Protein AF-A0A934DE15-F1 (afdb_monomer)

Structure (mmCIF, N/CA/C/O backbone):
data_AF-A0A934DE15-F1
#
_entry.id   AF-A0A934DE15-F1
#
loop_
_atom_site.group_PDB
_atom_site.id
_atom_site.type_symbol
_atom_site.label_atom_id
_atom_site.label_alt_id
_atom_site.label_comp_id
_atom_site.label_asym_id
_atom_site.label_entity_id
_atom_site.label_seq_id
_atom_site.pdbx_PDB_ins_code
_atom_site.Cartn_x
_atom_site.Cartn_y
_atom_site.Cartn_z
_atom_site.occupancy
_atom_site.B_iso_or_equiv
_atom_site.auth_seq_id
_atom_site.auth_comp_id
_atom_site.auth_asym_id
_atom_site.auth_atom_id
_atom_site.pdbx_PDB_model_num
ATOM 1 N N . MET A 1 1 ? 12.217 12.722 -1.511 1.00 67.19 1 MET A N 1
ATOM 2 C CA . MET A 1 1 ? 12.319 11.699 -2.568 1.00 67.19 1 MET A CA 1
ATOM 3 C C . MET A 1 1 ? 11.428 10.532 -2.197 1.00 67.19 1 MET A C 1
ATOM 5 O O . MET A 1 1 ? 11.331 10.240 -1.012 1.00 67.19 1 MET A O 1
ATOM 9 N N . ALA A 1 2 ? 10.764 9.913 -3.167 1.00 81.56 2 ALA A N 1
ATOM 10 C CA . ALA A 1 2 ? 9.887 8.769 -2.935 1.00 81.56 2 ALA A CA 1
ATOM 11 C C . ALA A 1 2 ? 10.057 7.745 -4.059 1.00 81.56 2 ALA A C 1
ATOM 13 O O . ALA A 1 2 ? 10.155 8.144 -5.217 1.00 81.56 2 ALA A O 1
ATOM 14 N N . PHE A 1 3 ? 10.040 6.457 -3.730 1.00 89.62 3 PHE A N 1
ATOM 15 C CA . PHE A 1 3 ? 9.897 5.393 -4.717 1.00 89.62 3 PHE A CA 1
ATOM 16 C C . PHE A 1 3 ? 8.469 5.427 -5.280 1.00 89.62 3 PHE A C 1
ATOM 18 O O . PHE A 1 3 ? 7.516 5.392 -4.502 1.00 89.62 3 PHE A O 1
ATOM 25 N N . ARG A 1 4 ? 8.298 5.476 -6.607 1.00 93.12 4 ARG A N 1
ATOM 26 C CA . ARG A 1 4 ? 6.970 5.479 -7.250 1.00 93.12 4 ARG A CA 1
ATOM 27 C C . ARG A 1 4 ? 6.813 4.312 -8.232 1.00 93.12 4 ARG A C 1
ATOM 29 O O . ARG A 1 4 ? 6.928 4.513 -9.440 1.00 93.12 4 ARG A O 1
ATOM 36 N N . PRO A 1 5 ? 6.574 3.086 -7.732 1.00 94.81 5 PRO A N 1
ATOM 37 C CA . PRO A 1 5 ? 6.600 1.870 -8.540 1.00 94.81 5 PRO A CA 1
ATOM 38 C C . PRO A 1 5 ? 5.241 1.500 -9.160 1.00 94.81 5 PRO A C 1
ATOM 40 O O . PRO A 1 5 ? 5.080 0.365 -9.589 1.00 94.81 5 PRO A O 1
ATOM 43 N N . ALA A 1 6 ? 4.256 2.408 -9.208 1.00 94.69 6 ALA A N 1
ATOM 44 C CA . ALA A 1 6 ? 2.928 2.097 -9.754 1.00 94.69 6 ALA A CA 1
ATOM 45 C C . ALA A 1 6 ? 2.968 1.522 -11.192 1.00 94.69 6 ALA A C 1
ATOM 47 O O . ALA A 1 6 ? 2.297 0.519 -11.424 1.00 94.69 6 ALA A O 1
ATOM 48 N N . PRO A 1 7 ? 3.798 2.032 -12.133 1.00 94.38 7 PRO A N 1
ATOM 49 C CA . PRO A 1 7 ? 3.932 1.411 -13.455 1.00 94.38 7 PRO A CA 1
ATOM 50 C C . PRO A 1 7 ? 4.443 -0.033 -13.405 1.00 94.38 7 PRO A C 1
ATOM 52 O O . PRO A 1 7 ? 4.073 -0.836 -14.257 1.00 94.38 7 PRO A O 1
ATOM 55 N N . ASN A 1 8 ? 5.265 -0.365 -12.405 1.00 96.31 8 ASN A N 1
ATOM 56 C CA . ASN A 1 8 ? 5.827 -1.696 -12.215 1.00 96.31 8 ASN A CA 1
ATOM 57 C C . ASN A 1 8 ? 4.891 -2.649 -11.472 1.00 96.31 8 ASN A C 1
ATOM 59 O O . ASN A 1 8 ? 5.187 -3.835 -11.455 1.00 96.31 8 ASN A O 1
ATOM 63 N N . LEU A 1 9 ? 3.827 -2.182 -10.812 1.00 97.81 9 LEU A N 1
ATOM 64 C CA . LEU A 1 9 ? 2.909 -3.062 -10.083 1.00 97.81 9 LEU A CA 1
ATOM 65 C C . LEU A 1 9 ? 2.416 -4.169 -11.017 1.00 97.81 9 LEU A C 1
ATOM 67 O O . LEU A 1 9 ? 1.976 -3.857 -12.111 1.00 97.81 9 LEU A O 1
ATOM 71 N N . ILE A 1 10 ? 2.486 -5.428 -10.595 1.00 98.44 10 ILE A N 1
ATOM 72 C CA . ILE A 1 10 ? 1.775 -6.540 -11.240 1.00 98.44 10 ILE A CA 1
ATOM 73 C C . ILE A 1 10 ? 0.488 -6.778 -10.457 1.00 98.44 10 ILE A C 1
ATOM 75 O O . ILE A 1 10 ? -0.608 -6.598 -10.977 1.00 98.44 10 ILE A O 1
ATOM 79 N N . GLU A 1 11 ? 0.650 -7.126 -9.184 1.00 98.69 11 GLU A N 1
ATOM 80 C CA . GLU A 1 11 ? -0.417 -7.495 -8.262 1.00 98.69 11 GLU A CA 1
ATOM 81 C C . GLU A 1 11 ? 0.083 -7.302 -6.829 1.00 98.69 11 GLU A C 1
ATOM 83 O O . GLU A 1 11 ? 1.289 -7.341 -6.563 1.00 98.69 11 GLU A O 1
ATOM 88 N N . GLY A 1 12 ? -0.828 -7.092 -5.891 1.00 98.62 12 GLY A N 1
ATOM 89 C CA . GLY A 1 12 ? -0.502 -7.081 -4.481 1.00 98.62 12 GLY A CA 1
ATOM 90 C C . GLY A 1 12 ? -1.726 -7.147 -3.590 1.00 98.62 12 GLY A C 1
ATOM 91 O O . GLY A 1 12 ? -2.800 -6.652 -3.923 1.00 98.62 12 GLY A O 1
ATOM 92 N N . VAL A 1 13 ? -1.538 -7.728 -2.412 1.00 98.75 13 VAL A N 1
ATOM 93 C CA . VAL A 1 13 ? -2.561 -7.839 -1.375 1.00 98.75 13 VAL A CA 1
ATOM 94 C C . VAL A 1 13 ? -2.014 -7.232 -0.096 1.00 98.75 13 VAL A C 1
ATOM 96 O O . VAL A 1 13 ? -0.955 -7.640 0.382 1.00 98.75 13 VAL A O 1
ATOM 99 N N . LEU A 1 14 ? -2.744 -6.272 0.466 1.00 98.75 14 LEU A N 1
ATOM 100 C CA . LEU A 1 14 ? -2.443 -5.615 1.732 1.00 98.75 14 LEU A CA 1
ATOM 101 C C . LEU A 1 14 ? -3.588 -5.865 2.714 1.00 98.75 14 LEU A C 1
ATOM 103 O O . LEU A 1 14 ? -4.739 -5.566 2.429 1.00 98.75 14 LEU A O 1
ATOM 107 N N . ASP A 1 15 ? -3.270 -6.383 3.888 1.00 98.56 15 ASP A N 1
ATOM 108 C CA . ASP A 1 15 ? -4.215 -6.786 4.923 1.00 98.56 15 ASP A CA 1
ATOM 109 C C . ASP A 1 15 ? -4.052 -5.898 6.162 1.00 98.56 15 ASP A C 1
ATOM 111 O O . ASP A 1 15 ? -2.967 -5.847 6.750 1.00 98.56 15 ASP A O 1
ATOM 115 N N . ASN A 1 16 ? -5.133 -5.214 6.551 1.00 97.88 16 ASN A N 1
ATOM 116 C CA . ASN A 1 16 ? -5.248 -4.435 7.785 1.00 97.88 16 ASN A CA 1
ATOM 117 C C . ASN A 1 16 ? -6.326 -4.993 8.735 1.00 97.88 16 ASN A C 1
ATOM 119 O O . ASN A 1 16 ? -6.874 -4.260 9.553 1.00 97.88 16 ASN A O 1
ATOM 123 N N . SER A 1 17 ? -6.650 -6.284 8.646 1.00 96.62 17 SER A N 1
ATOM 124 C CA . SER A 1 17 ? -7.596 -6.965 9.546 1.00 96.62 17 SER A CA 1
ATOM 125 C C . SER A 1 17 ? -7.135 -6.986 11.006 1.00 96.62 17 SER A C 1
ATOM 127 O O . SER A 1 17 ? -7.957 -7.091 11.917 1.00 96.62 17 SER A O 1
ATOM 129 N N . VAL A 1 18 ? -5.827 -6.847 11.246 1.00 96.81 18 VAL A N 1
ATOM 130 C CA . VAL A 1 18 ? -5.242 -6.675 12.578 1.00 96.81 18 VAL A CA 1
ATOM 131 C C . VAL A 1 18 ? -5.001 -5.183 12.831 1.00 96.81 18 VAL A C 1
ATOM 133 O O . VAL A 1 18 ? -4.128 -4.602 12.182 1.00 96.81 18 VAL A O 1
ATOM 136 N N . PRO A 1 19 ? -5.707 -4.552 13.790 1.00 96.75 19 PRO A N 1
ATOM 137 C CA . PRO A 1 19 ? -5.519 -3.135 14.084 1.00 96.75 19 PRO A CA 1
ATOM 138 C C . PRO A 1 19 ? -4.075 -2.784 14.454 1.00 96.75 19 PRO A C 1
ATOM 140 O O . PRO A 1 19 ? -3.404 -3.508 15.192 1.00 96.75 19 PRO A O 1
ATOM 143 N N . GLY A 1 20 ? -3.615 -1.639 13.960 1.00 97.31 20 GLY A N 1
ATOM 144 C CA . GLY A 1 20 ? -2.259 -1.128 14.117 1.00 97.31 20 GLY A CA 1
ATOM 145 C C . GLY A 1 20 ? -1.221 -1.802 13.225 1.00 97.31 20 GLY A C 1
ATOM 146 O O . GLY A 1 20 ? -0.034 -1.519 13.384 1.00 97.31 20 GLY A O 1
ATOM 147 N N . ARG A 1 21 ? -1.625 -2.689 12.309 1.00 98.19 21 ARG A N 1
ATOM 148 C CA . ARG A 1 21 ? -0.696 -3.407 11.439 1.00 98.19 21 ARG A CA 1
ATOM 149 C C . ARG A 1 21 ? -1.236 -3.558 10.026 1.00 98.19 21 ARG A C 1
ATOM 151 O O . ARG A 1 21 ? -2.365 -3.993 9.820 1.00 98.19 21 ARG A O 1
ATOM 158 N N . VAL A 1 22 ? -0.362 -3.322 9.054 1.00 98.69 22 VAL A N 1
ATOM 159 C CA . VAL A 1 22 ? -0.579 -3.712 7.660 1.00 98.69 22 VAL A CA 1
ATOM 160 C C . VAL A 1 22 ? 0.452 -4.761 7.279 1.00 98.69 22 VAL A C 1
ATOM 162 O O . VAL A 1 22 ? 1.658 -4.549 7.421 1.00 98.69 22 VAL A O 1
ATOM 165 N N . SER A 1 23 ? -0.002 -5.901 6.775 1.00 98.69 23 SER A N 1
ATOM 166 C CA . SER A 1 23 ? 0.880 -6.939 6.238 1.00 98.69 23 SER A CA 1
ATOM 167 C C . SER A 1 23 ? 0.420 -7.396 4.870 1.00 98.69 23 SER A C 1
ATOM 169 O O . SER A 1 23 ? -0.748 -7.258 4.542 1.00 98.69 23 SER A O 1
ATOM 171 N N . GLY A 1 24 ? 1.322 -7.926 4.056 1.00 98.50 24 GLY A N 1
ATOM 172 C CA . GLY A 1 24 ? 0.940 -8.315 2.709 1.00 98.50 24 GLY A CA 1
ATOM 173 C C . GLY A 1 24 ? 2.120 -8.557 1.799 1.00 98.50 24 GLY A C 1
ATOM 174 O O . GLY A 1 24 ? 3.258 -8.694 2.256 1.00 98.50 24 GLY A O 1
ATOM 175 N N . TRP A 1 25 ? 1.847 -8.584 0.506 1.00 98.81 25 TRP A N 1
ATOM 176 C CA . TRP A 1 25 ? 2.863 -8.714 -0.522 1.00 98.81 25 TRP A CA 1
ATOM 177 C C . TRP A 1 25 ? 2.479 -7.926 -1.769 1.00 98.81 25 TRP A C 1
ATOM 179 O O . TRP A 1 25 ? 1.305 -7.645 -1.998 1.00 98.81 25 TRP A O 1
ATOM 189 N N . ILE A 1 26 ? 3.485 -7.547 -2.549 1.00 98.75 26 ILE A N 1
ATOM 190 C CA . ILE A 1 26 ? 3.335 -6.894 -3.847 1.00 98.75 26 ILE A CA 1
ATOM 191 C C . ILE A 1 26 ? 4.405 -7.454 -4.780 1.00 98.75 26 ILE A C 1
ATOM 193 O O . ILE A 1 26 ? 5.584 -7.494 -4.413 1.00 98.75 26 ILE A O 1
ATOM 197 N N . ASP A 1 27 ? 4.004 -7.846 -5.981 1.00 98.62 27 ASP A N 1
ATOM 198 C CA . ASP A 1 27 ? 4.901 -8.207 -7.068 1.00 98.62 27 ASP A CA 1
ATOM 199 C C . ASP A 1 27 ? 5.088 -7.033 -8.026 1.00 98.62 27 ASP A C 1
ATOM 201 O O . ASP A 1 27 ? 4.129 -6.403 -8.474 1.00 98.62 27 ASP A O 1
ATOM 205 N N . PHE A 1 28 ? 6.349 -6.754 -8.357 1.00 97.62 28 PHE A N 1
ATOM 206 C CA . PHE A 1 28 ? 6.712 -5.723 -9.323 1.00 97.62 28 PHE A CA 1
ATOM 207 C C . PHE A 1 28 ? 7.381 -6.321 -10.558 1.00 97.62 28 PHE A C 1
ATOM 209 O O . PHE A 1 28 ? 8.309 -7.125 -10.461 1.00 97.62 28 PHE A O 1
ATOM 216 N N . TYR A 1 29 ? 6.947 -5.883 -11.728 1.00 96.44 29 TYR A N 1
ATOM 217 C CA . TYR A 1 29 ? 7.521 -6.214 -13.016 1.00 96.44 29 TYR A CA 1
ATOM 218 C C . TYR A 1 29 ? 8.937 -5.662 -13.165 1.00 96.44 29 TYR A C 1
ATOM 220 O O . TYR A 1 29 ? 9.246 -4.550 -12.721 1.00 96.44 29 TYR A O 1
ATOM 228 N N . ARG A 1 30 ? 9.777 -6.464 -13.823 1.00 94.50 30 ARG A N 1
ATOM 229 C CA . ARG A 1 30 ? 11.148 -6.143 -14.212 1.00 94.50 30 ARG A CA 1
ATOM 230 C C . ARG A 1 30 ? 11.396 -6.679 -15.610 1.00 94.50 30 ARG A C 1
ATOM 232 O O . ARG A 1 30 ? 11.148 -7.857 -15.868 1.00 94.50 30 ARG A O 1
ATOM 239 N N . GLU A 1 31 ? 11.898 -5.840 -16.503 1.00 91.44 31 GLU A N 1
ATOM 240 C CA . GLU A 1 31 ? 12.131 -6.270 -17.877 1.00 91.44 31 GLU A CA 1
ATOM 241 C C . GLU A 1 31 ? 13.247 -7.328 -17.933 1.00 91.44 31 GLU A C 1
ATOM 243 O O . GLU A 1 31 ? 14.333 -7.157 -17.374 1.00 91.44 31 GLU A O 1
ATOM 248 N N . GLY A 1 32 ? 12.966 -8.461 -18.587 1.00 93.06 32 GLY A N 1
ATOM 249 C CA . GLY A 1 32 ? 13.933 -9.548 -18.775 1.00 93.06 32 GLY A CA 1
ATOM 250 C C . GLY A 1 32 ? 14.380 -10.266 -17.492 1.00 93.06 32 GLY A C 1
ATOM 251 O O . GLY A 1 32 ? 15.391 -10.969 -17.521 1.00 93.06 32 GLY A O 1
ATOM 252 N N . LYS A 1 33 ? 13.669 -10.095 -16.369 1.00 95.06 33 LYS A N 1
ATOM 253 C CA . LYS A 1 33 ? 13.974 -10.720 -15.070 1.00 95.06 33 LYS A CA 1
ATOM 254 C C . LYS A 1 33 ? 12.702 -11.257 -14.416 1.00 95.06 33 LYS A C 1
ATOM 256 O O . LYS A 1 33 ? 11.600 -10.834 -14.748 1.00 95.06 33 LYS A O 1
ATOM 261 N N . ASP A 1 34 ? 12.860 -12.139 -13.431 1.00 96.25 34 ASP A N 1
ATOM 262 C CA . ASP A 1 34 ? 11.737 -12.547 -12.582 1.00 96.25 34 ASP A CA 1
ATOM 263 C C . ASP A 1 34 ? 11.120 -11.331 -11.872 1.00 96.25 34 ASP A C 1
ATOM 265 O O . ASP A 1 34 ? 11.853 -10.392 -11.535 1.00 96.25 34 ASP A O 1
ATOM 269 N N . PRO A 1 35 ? 9.816 -11.328 -11.560 1.00 97.19 35 PRO A N 1
ATOM 270 C CA . PRO A 1 35 ? 9.210 -10.279 -10.751 1.00 97.19 35 PRO A CA 1
ATOM 271 C C . PRO A 1 35 ? 9.937 -10.041 -9.422 1.00 97.19 35 PRO A C 1
ATOM 273 O O . PRO A 1 35 ? 10.543 -10.935 -8.822 1.00 97.19 35 PRO A O 1
ATOM 276 N N . ARG A 1 36 ? 9.904 -8.799 -8.944 1.00 97.31 36 ARG A N 1
ATOM 277 C CA . ARG A 1 36 ? 10.395 -8.431 -7.620 1.00 97.31 36 ARG A CA 1
ATOM 278 C C . ARG A 1 36 ? 9.269 -8.600 -6.606 1.00 97.31 36 ARG A C 1
ATOM 280 O O . ARG A 1 36 ? 8.495 -7.675 -6.385 1.00 97.31 36 ARG A O 1
ATOM 287 N N . HIS A 1 37 ? 9.259 -9.756 -5.952 1.00 98.44 37 HIS A N 1
ATOM 288 C CA . HIS A 1 37 ? 8.356 -10.031 -4.841 1.00 98.44 37 HIS A CA 1
ATOM 289 C C . HIS A 1 37 ? 8.774 -9.277 -3.579 1.00 98.44 37 HIS A C 1
ATOM 291 O O . HIS A 1 37 ? 9.889 -9.453 -3.068 1.00 98.44 37 HIS A O 1
ATOM 297 N N . CYS A 1 38 ? 7.882 -8.430 -3.077 1.00 98.31 38 CYS A N 1
ATOM 298 C CA . CYS A 1 38 ? 8.076 -7.643 -1.870 1.00 98.31 38 CYS A CA 1
ATOM 299 C C . CYS A 1 38 ? 7.055 -8.048 -0.814 1.00 98.31 38 CYS A C 1
ATOM 301 O O . CYS A 1 38 ? 5.861 -7.938 -1.043 1.00 98.31 38 CYS A O 1
ATOM 303 N N . VAL A 1 39 ? 7.520 -8.441 0.369 1.00 98.69 39 VAL A N 1
ATOM 304 C CA . VAL A 1 39 ? 6.666 -8.723 1.531 1.00 98.69 39 VAL A CA 1
ATOM 305 C C . VAL A 1 39 ? 6.657 -7.508 2.449 1.00 98.69 39 VAL A C 1
ATOM 307 O O . VAL A 1 39 ? 7.720 -6.988 2.800 1.00 98.69 39 VAL A O 1
ATOM 310 N N . LEU A 1 40 ? 5.467 -7.077 2.860 1.00 98.69 40 LEU A N 1
ATOM 311 C CA . LEU A 1 40 ? 5.237 -5.906 3.694 1.00 98.69 40 LEU A CA 1
ATOM 312 C C . LEU A 1 40 ? 4.853 -6.318 5.116 1.00 98.69 40 LEU A C 1
ATOM 314 O O . LEU A 1 40 ? 4.046 -7.221 5.337 1.00 98.69 40 LEU A O 1
ATOM 318 N N . ASN A 1 41 ? 5.442 -5.629 6.089 1.00 98.50 41 ASN A N 1
ATOM 319 C CA . ASN A 1 41 ? 5.079 -5.699 7.495 1.00 98.50 41 ASN A CA 1
ATOM 320 C C . ASN A 1 41 ? 5.255 -4.313 8.120 1.00 98.50 41 ASN A C 1
ATOM 322 O O . ASN A 1 41 ? 6.368 -3.927 8.489 1.00 98.50 41 ASN A O 1
ATOM 326 N N . LEU A 1 42 ? 4.161 -3.567 8.184 1.00 98.44 42 LEU A N 1
ATOM 327 C CA . LEU A 1 42 ? 4.129 -2.149 8.504 1.00 98.44 42 LEU A CA 1
ATOM 328 C C . LEU A 1 42 ? 3.335 -1.897 9.788 1.00 98.44 42 LEU A C 1
ATOM 330 O O . LEU A 1 42 ? 2.314 -2.535 10.039 1.00 98.44 42 LEU A O 1
ATOM 334 N N . ASP A 1 43 ? 3.819 -0.943 10.571 1.00 98.31 43 ASP A N 1
ATOM 335 C CA . ASP A 1 43 ? 3.160 -0.367 11.744 1.00 98.31 43 ASP A CA 1
ATOM 336 C C . ASP A 1 43 ? 2.178 0.725 11.294 1.00 98.31 43 ASP A C 1
ATOM 338 O O . ASP A 1 43 ? 2.561 1.617 10.536 1.00 98.31 43 ASP A O 1
ATOM 342 N N . GLY A 1 44 ? 0.917 0.633 11.712 1.00 97.62 44 GLY A N 1
ATOM 343 C CA . GLY A 1 44 ? -0.148 1.567 11.340 1.00 97.62 44 GLY A CA 1
ATOM 344 C C . GLY A 1 44 ? -1.363 0.917 10.680 1.00 97.62 44 GLY A C 1
ATOM 345 O O . GLY A 1 44 ? -1.391 -0.283 10.420 1.00 97.62 44 GLY A O 1
ATOM 346 N N . ASP A 1 45 ? -2.376 1.739 10.426 1.00 98.19 45 ASP A N 1
ATOM 347 C CA . ASP A 1 45 ? -3.666 1.341 9.863 1.00 98.19 45 ASP A CA 1
ATOM 348 C C . ASP A 1 45 ? -3.935 1.983 8.500 1.00 98.19 45 ASP A C 1
ATOM 350 O O . ASP A 1 45 ? -3.493 3.105 8.219 1.00 98.19 45 ASP A O 1
ATOM 354 N N . PHE A 1 46 ? -4.775 1.325 7.696 1.00 97.56 46 PHE A N 1
ATOM 355 C CA . PHE A 1 46 ? -5.438 1.993 6.581 1.00 97.56 46 PHE A CA 1
ATOM 356 C C . PHE A 1 46 ? -6.309 3.154 7.076 1.00 97.56 46 PHE A C 1
ATOM 358 O O . PHE A 1 46 ? -6.580 3.324 8.270 1.00 97.56 46 PHE A O 1
ATOM 365 N N . HIS A 1 47 ? -6.747 3.983 6.139 1.00 95.81 47 HIS A N 1
ATOM 366 C CA . HIS A 1 47 ? -7.720 5.023 6.411 1.00 95.81 47 HIS A CA 1
ATOM 367 C C . HIS A 1 47 ? -9.128 4.429 6.610 1.00 95.81 47 HIS A C 1
ATOM 369 O O . HIS A 1 47 ? -9.431 3.328 6.148 1.00 95.81 47 HIS A O 1
ATOM 375 N N . ASP A 1 48 ? -9.991 5.160 7.319 1.00 95.12 48 ASP A N 1
ATOM 376 C CA . ASP A 1 48 ? -11.299 4.699 7.812 1.00 95.12 48 ASP A CA 1
ATOM 377 C C . ASP A 1 48 ? -12.233 4.130 6.730 1.00 95.12 48 ASP A C 1
ATOM 379 O O . ASP A 1 48 ? -13.096 3.315 7.031 1.00 95.12 48 ASP A O 1
ATOM 383 N N . ASP A 1 49 ? -12.066 4.515 5.464 1.00 95.19 49 ASP A N 1
ATOM 384 C CA . ASP A 1 49 ? -12.880 4.009 4.359 1.00 95.19 49 ASP A CA 1
ATOM 385 C C . ASP A 1 49 ? -12.652 2.522 4.055 1.00 95.19 49 ASP A C 1
ATOM 387 O O . ASP A 1 49 ? -13.545 1.872 3.510 1.00 95.19 49 ASP A O 1
ATOM 391 N N . ILE A 1 50 ? -11.487 1.981 4.422 1.00 96.50 50 ILE A N 1
ATOM 392 C CA . ILE A 1 50 ? -11.116 0.578 4.185 1.00 96.50 50 ILE A CA 1
ATOM 393 C C . ILE A 1 50 ? -10.425 -0.084 5.390 1.00 96.50 50 ILE A C 1
ATOM 395 O O . ILE A 1 50 ? -9.920 -1.200 5.280 1.00 96.50 50 ILE A O 1
ATOM 399 N N . ARG A 1 51 ? -10.384 0.585 6.545 1.00 96.69 51 ARG A N 1
ATOM 400 C CA . ARG A 1 51 ? -9.733 0.093 7.766 1.00 96.69 51 ARG A CA 1
ATOM 401 C C . ARG A 1 51 ? -10.326 -1.234 8.236 1.00 96.69 51 ARG A C 1
ATOM 403 O O . ARG A 1 51 ? -11.537 -1.433 8.192 1.00 96.69 51 ARG A O 1
ATOM 410 N N . GLY A 1 52 ? -9.467 -2.138 8.709 1.00 96.81 52 GLY A N 1
ATOM 411 C CA . GLY A 1 52 ? -9.893 -3.473 9.143 1.00 96.81 52 GLY A CA 1
ATOM 412 C C . GLY A 1 52 ? -10.113 -4.463 7.995 1.00 96.81 52 GLY A C 1
ATOM 413 O O . GLY A 1 52 ? -10.535 -5.590 8.245 1.00 96.81 52 GLY A O 1
ATOM 414 N N . ARG A 1 53 ? -9.868 -4.057 6.743 1.00 97.56 53 ARG A N 1
ATOM 415 C CA . ARG A 1 53 ? -10.153 -4.858 5.545 1.00 97.56 53 ARG A CA 1
ATOM 416 C C . ARG A 1 53 ? -8.875 -5.204 4.788 1.00 97.56 53 ARG A C 1
ATOM 418 O O . ARG A 1 53 ? -7.769 -4.832 5.184 1.00 97.56 53 ARG A O 1
ATOM 425 N N . ILE A 1 54 ? -9.048 -5.938 3.695 1.00 98.44 54 ILE A N 1
ATOM 426 C CA . ILE A 1 54 ? -7.973 -6.337 2.793 1.00 98.44 54 ILE A CA 1
ATOM 427 C C . ILE A 1 54 ? -8.123 -5.540 1.499 1.00 98.44 54 ILE A C 1
ATOM 429 O O . ILE A 1 54 ? -9.207 -5.482 0.927 1.00 98.44 54 ILE A O 1
ATOM 433 N N . LEU A 1 55 ? -7.042 -4.926 1.041 1.00 98.56 55 LEU A N 1
ATOM 434 C CA . LEU A 1 55 ? -6.950 -4.224 -0.230 1.00 98.56 55 LEU A CA 1
ATOM 435 C C . LEU A 1 55 ? -6.193 -5.108 -1.225 1.00 98.56 55 LEU A C 1
ATOM 437 O O . LEU A 1 55 ? -5.036 -5.454 -0.989 1.00 98.56 55 LEU A O 1
ATOM 441 N N . HIS A 1 56 ? -6.839 -5.444 -2.334 1.00 98.75 56 HIS A N 1
ATOM 442 C CA . HIS A 1 56 ? -6.213 -6.085 -3.483 1.00 98.75 56 HIS A CA 1
ATOM 443 C C . HIS A 1 56 ? -6.003 -5.035 -4.582 1.00 98.75 56 HIS A C 1
ATOM 445 O O . HIS A 1 56 ? -6.888 -4.222 -4.848 1.00 98.75 56 HIS A O 1
ATOM 451 N N . ILE A 1 57 ? -4.810 -5.006 -5.169 1.00 98.69 57 ILE A N 1
ATOM 452 C CA . ILE A 1 57 ? -4.395 -4.063 -6.214 1.00 98.69 57 ILE A CA 1
ATOM 453 C C . ILE A 1 57 ? -3.702 -4.815 -7.342 1.00 98.69 57 ILE A C 1
ATOM 455 O O . ILE A 1 57 ? -2.989 -5.783 -7.093 1.00 98.69 57 ILE A O 1
ATOM 459 N N . TRP A 1 58 ? -3.850 -4.340 -8.572 1.00 98.62 58 TRP A N 1
ATOM 460 C CA . TRP A 1 58 ? -3.157 -4.897 -9.733 1.00 98.62 58 TRP A CA 1
ATOM 461 C C . TRP A 1 58 ? -2.892 -3.823 -10.783 1.00 98.62 58 TRP A C 1
ATOM 463 O O . TRP A 1 58 ? -3.353 -2.694 -10.666 1.00 98.62 58 TRP A O 1
ATOM 473 N N . ASN A 1 59 ? -2.134 -4.163 -11.819 1.00 97.50 59 ASN A N 1
ATOM 474 C CA . ASN A 1 59 ? -2.026 -3.349 -13.024 1.00 97.50 59 ASN A CA 1
ATOM 475 C C . ASN A 1 59 ? -2.274 -4.241 -14.240 1.00 97.50 59 ASN A C 1
ATOM 477 O O . ASN A 1 59 ? -1.649 -5.285 -14.396 1.00 97.50 59 ASN A O 1
ATOM 481 N N . GLU A 1 60 ? -3.166 -3.815 -15.126 1.00 95.81 60 GLU A N 1
ATOM 482 C CA . GLU A 1 60 ? -3.475 -4.533 -16.370 1.00 95.81 60 GLU A CA 1
ATOM 483 C C . GLU A 1 60 ? -2.298 -4.511 -17.359 1.00 95.81 60 GLU A C 1
ATOM 485 O O . GLU A 1 60 ? -2.148 -5.412 -18.189 1.00 95.81 60 GLU A O 1
ATOM 490 N N . HIS A 1 61 ? -1.450 -3.482 -17.271 1.00 95.75 61 HIS A N 1
ATOM 491 C CA . HIS A 1 61 ? -0.333 -3.236 -18.179 1.00 95.75 61 HIS A CA 1
ATOM 492 C C . HIS A 1 61 ? 0.939 -2.865 -17.396 1.00 95.75 61 HIS A C 1
ATOM 494 O O . HIS A 1 61 ? 1.393 -1.715 -17.452 1.00 95.75 61 HIS A O 1
ATOM 500 N N . PRO A 1 62 ? 1.523 -3.816 -16.642 1.00 95.50 62 PRO A N 1
ATOM 501 C CA . PRO A 1 62 ? 2.776 -3.589 -15.936 1.00 95.50 62 PRO A CA 1
ATOM 502 C C . PRO A 1 62 ? 3.914 -3.274 -16.914 1.00 95.50 62 PRO A C 1
ATOM 504 O O . PRO A 1 62 ? 4.007 -3.849 -17.998 1.00 95.50 62 PRO A O 1
ATOM 507 N N . SER A 1 63 ? 4.809 -2.375 -16.516 1.00 92.56 63 SER A N 1
ATOM 508 C CA . SER A 1 63 ? 5.967 -1.956 -17.309 1.00 92.56 63 SER A CA 1
ATOM 509 C C . SER A 1 63 ? 7.148 -1.590 -16.416 1.00 92.56 63 SER A C 1
ATOM 511 O O . SER A 1 63 ? 6.971 -1.240 -15.250 1.00 92.56 63 SER A O 1
ATOM 513 N N . ASP A 1 64 ? 8.366 -1.628 -16.959 1.00 89.06 64 ASP A N 1
ATOM 514 C CA . ASP A 1 64 ? 9.574 -1.239 -16.220 1.00 89.06 64 ASP A CA 1
ATOM 515 C C . ASP A 1 64 ? 9.847 0.276 -16.295 1.00 89.06 64 ASP A C 1
ATOM 517 O O . ASP A 1 64 ? 10.950 0.727 -16.593 1.00 89.06 64 ASP A O 1
ATOM 521 N N . ALA A 1 65 ? 8.793 1.074 -16.090 1.00 83.38 65 ALA A N 1
ATOM 522 C CA . ALA A 1 65 ? 8.788 2.530 -16.268 1.00 83.38 65 ALA A CA 1
ATOM 523 C C . ALA A 1 65 ? 8.676 3.310 -14.944 1.00 83.38 65 ALA A C 1
ATOM 525 O O . ALA A 1 65 ? 8.231 4.460 -14.926 1.00 83.38 65 ALA A O 1
ATOM 526 N N . GLY A 1 66 ? 9.043 2.687 -13.822 1.00 76.44 66 GLY A N 1
ATOM 527 C CA . GLY A 1 66 ? 9.066 3.334 -12.512 1.00 76.44 66 GLY A CA 1
ATOM 528 C C . GLY A 1 66 ? 9.980 4.561 -12.469 1.00 76.44 66 GLY A C 1
ATOM 529 O O . GLY A 1 66 ? 10.918 4.700 -13.256 1.00 76.44 66 GLY A O 1
ATOM 530 N N . VAL A 1 67 ? 9.702 5.465 -11.527 1.00 73.88 67 VAL A N 1
ATOM 531 C CA . VAL A 1 67 ? 10.472 6.706 -11.349 1.00 73.88 67 VAL A CA 1
ATOM 532 C C . VAL A 1 67 ? 11.030 6.828 -9.935 1.00 73.88 67 VAL A C 1
ATOM 534 O O . VAL A 1 67 ? 10.326 6.568 -8.951 1.00 73.88 67 VAL A O 1
ATOM 537 N N . ASP A 1 68 ? 12.274 7.305 -9.832 1.00 67.75 68 ASP A N 1
ATOM 538 C CA . ASP A 1 68 ? 12.803 7.816 -8.566 1.00 67.75 68 ASP A CA 1
ATOM 539 C C . ASP A 1 68 ? 12.300 9.249 -8.327 1.00 67.75 68 ASP A C 1
ATOM 541 O O . ASP A 1 68 ? 12.301 10.114 -9.204 1.00 67.75 68 ASP A O 1
ATOM 545 N N . GLY A 1 69 ? 11.838 9.508 -7.107 1.00 56.78 69 GLY A N 1
ATOM 546 C CA . GLY A 1 69 ? 11.298 10.789 -6.676 1.00 56.78 69 GLY A CA 1
ATOM 547 C C . GLY A 1 69 ? 12.344 11.835 -6.271 1.00 56.78 69 GLY A C 1
ATOM 548 O O . GLY A 1 69 ? 11.942 12.880 -5.755 1.00 56.78 69 GLY A O 1
ATOM 549 N N . SER A 1 70 ? 13.656 11.612 -6.434 1.00 52.19 70 SER A N 1
ATOM 550 C CA . SER A 1 70 ? 14.551 12.738 -6.777 1.00 52.19 70 SER A CA 1
ATOM 551 C C . SER A 1 70 ? 14.506 12.899 -8.268 1.00 52.19 70 SER A C 1
ATOM 553 O O . SER A 1 70 ? 14.536 11.907 -8.941 1.00 52.19 70 SER A O 1
ATOM 555 N N . LEU A 1 71 ? 14.503 14.075 -8.864 1.00 50.03 71 LEU A N 1
ATOM 556 C CA . LEU A 1 71 ? 14.637 14.206 -10.328 1.00 50.03 71 LEU A CA 1
ATOM 557 C C . LEU A 1 71 ? 13.460 13.697 -11.190 1.00 50.03 71 LEU A C 1
ATOM 559 O O . LEU A 1 71 ? 13.366 14.174 -12.317 1.00 50.03 71 LEU A O 1
ATOM 563 N N . GLY A 1 72 ? 12.580 12.801 -10.718 1.00 58.28 72 GLY A N 1
ATOM 564 C CA . GLY A 1 72 ? 11.434 12.300 -11.492 1.00 58.28 72 GLY A CA 1
ATOM 565 C C . GLY A 1 72 ? 11.857 11.632 -12.802 1.00 58.28 72 GLY A C 1
ATOM 566 O O . GLY A 1 72 ? 11.147 11.710 -13.803 1.00 58.28 72 GLY A O 1
ATOM 567 N N . ARG A 1 73 ? 13.061 11.050 -12.819 1.00 61.66 73 ARG A N 1
ATOM 568 C CA . ARG A 1 73 ? 13.608 10.367 -13.988 1.00 61.66 73 ARG A CA 1
ATOM 569 C C . ARG A 1 73 ? 13.106 8.931 -13.993 1.00 61.66 73 ARG A C 1
ATOM 571 O O . ARG A 1 73 ? 13.137 8.264 -12.962 1.00 61.66 73 ARG A O 1
ATOM 578 N N . ILE A 1 74 ? 12.664 8.483 -15.164 1.00 67.88 74 ILE A N 1
ATOM 579 C CA . ILE A 1 74 ? 12.452 7.063 -15.440 1.00 67.88 74 ILE A CA 1
ATOM 580 C C . ILE A 1 74 ? 13.841 6.444 -15.552 1.00 67.88 74 ILE A C 1
ATOM 582 O O . ILE A 1 74 ? 14.637 6.863 -16.395 1.00 67.88 74 ILE A O 1
ATOM 586 N N . GLU A 1 75 ? 14.146 5.497 -14.674 1.00 68.25 75 GLU A N 1
ATOM 587 C CA . GLU A 1 75 ? 15.415 4.778 -14.676 1.00 68.25 75 GLU A CA 1
ATOM 588 C C . GLU A 1 75 ? 15.132 3.288 -14.845 1.00 68.25 75 GLU A C 1
ATOM 590 O O . GLU A 1 75 ? 14.435 2.678 -14.034 1.00 68.25 75 GLU A O 1
ATOM 595 N N . ALA A 1 76 ? 15.664 2.702 -15.918 1.00 69.25 76 ALA A N 1
ATOM 596 C CA . ALA A 1 76 ? 15.563 1.266 -16.140 1.00 69.25 76 ALA A CA 1
ATOM 597 C C . ALA A 1 76 ? 16.218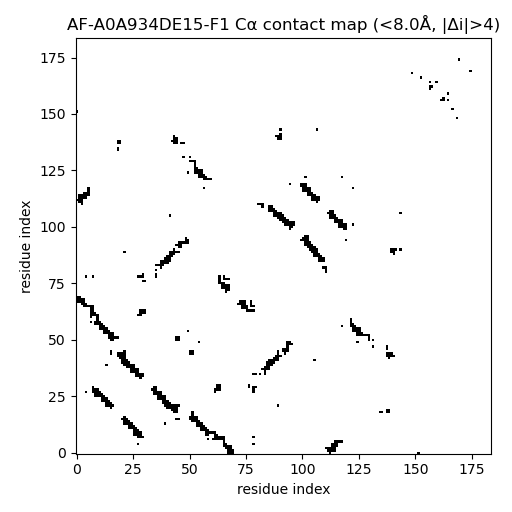 0.511 -14.973 1.00 69.25 76 ALA A C 1
ATOM 599 O O . ALA A 1 76 ? 17.309 0.872 -14.529 1.00 69.25 76 ALA A O 1
ATOM 600 N N . GLY A 1 77 ? 15.563 -0.538 -14.470 1.00 75.50 77 GLY A N 1
ATOM 601 C CA . GLY A 1 77 ? 16.061 -1.294 -13.319 1.00 75.50 77 GLY A CA 1
ATOM 602 C C . GLY A 1 77 ? 15.864 -0.602 -11.965 1.00 75.50 77 GLY A C 1
ATOM 603 O O . GLY A 1 77 ? 16.343 -1.113 -10.956 1.00 75.50 77 GLY A O 1
ATOM 604 N N . PHE A 1 78 ? 15.115 0.503 -11.891 1.00 84.19 78 PHE A N 1
ATOM 605 C CA . PHE A 1 78 ? 14.746 1.177 -10.638 1.00 84.19 78 PHE A CA 1
ATOM 606 C C . PHE A 1 78 ? 14.218 0.207 -9.557 1.00 84.19 78 PHE A C 1
ATOM 608 O O . PHE A 1 78 ? 14.602 0.287 -8.385 1.00 84.19 78 PHE A O 1
ATOM 615 N N . ILE A 1 79 ? 13.393 -0.771 -9.951 1.00 92.50 79 ILE A N 1
ATOM 616 C CA . ILE A 1 79 ? 12.842 -1.793 -9.045 1.00 92.50 79 ILE A CA 1
ATOM 617 C C . ILE A 1 79 ? 13.906 -2.724 -8.459 1.00 92.50 79 ILE A C 1
ATOM 619 O O . ILE A 1 79 ? 13.696 -3.273 -7.374 1.00 92.50 79 ILE A O 1
ATOM 623 N N . ASP A 1 80 ? 15.073 -2.877 -9.085 1.00 90.69 80 ASP A N 1
ATOM 624 C CA . ASP A 1 80 ? 16.146 -3.709 -8.529 1.00 90.69 80 ASP A CA 1
ATOM 625 C C . ASP A 1 80 ? 16.668 -3.166 -7.188 1.00 90.69 80 ASP A C 1
ATOM 627 O O . ASP A 1 80 ? 17.168 -3.930 -6.356 1.00 90.69 80 ASP A O 1
ATOM 631 N N . HIS A 1 81 ? 16.475 -1.869 -6.927 1.00 89.31 81 HIS A N 1
ATOM 632 C CA . HIS A 1 81 ? 16.808 -1.228 -5.656 1.00 89.31 81 HIS A CA 1
ATOM 633 C C . HIS A 1 81 ? 15.707 -1.359 -4.589 1.00 89.31 81 HIS A C 1
ATOM 635 O O . HIS A 1 81 ? 15.958 -1.101 -3.406 1.00 89.31 81 HIS A O 1
ATOM 641 N N . MET A 1 82 ? 14.498 -1.799 -4.953 1.00 92.69 82 MET A N 1
ATOM 642 C CA . MET A 1 82 ? 13.410 -2.036 -4.000 1.00 92.69 82 MET A CA 1
ATOM 643 C C . MET A 1 82 ? 13.775 -3.199 -3.080 1.00 92.69 82 MET A C 1
ATOM 645 O O . MET A 1 82 ? 14.085 -4.290 -3.552 1.00 92.69 82 MET A O 1
ATOM 649 N N . ASN A 1 83 ? 13.734 -3.028 -1.760 1.00 95.19 83 ASN A N 1
ATOM 650 C CA . ASN A 1 83 ? 14.003 -4.121 -0.833 1.00 95.19 83 ASN A CA 1
ATOM 651 C C . ASN A 1 83 ? 12.871 -5.164 -0.873 1.00 95.19 83 ASN A C 1
ATOM 653 O O . ASN A 1 83 ? 11.700 -4.815 -0.826 1.00 95.19 83 ASN A O 1
ATOM 657 N N . ALA A 1 84 ? 13.199 -6.457 -0.902 1.00 96.75 84 ALA A N 1
ATOM 658 C CA . ALA A 1 84 ? 12.177 -7.511 -0.906 1.00 96.75 84 ALA A CA 1
ATOM 659 C C . ALA A 1 84 ? 11.399 -7.622 0.423 1.00 96.75 84 ALA A C 1
ATOM 661 O O . ALA A 1 84 ? 10.356 -8.262 0.480 1.00 96.75 84 ALA A O 1
ATOM 662 N N . ARG A 1 85 ? 11.905 -7.044 1.520 1.00 97.94 85 ARG A N 1
ATOM 663 C CA . ARG A 1 85 ? 11.244 -7.030 2.829 1.00 97.94 85 ARG A CA 1
ATOM 664 C C . ARG A 1 85 ? 11.028 -5.593 3.277 1.00 97.94 85 ARG A C 1
ATOM 666 O O . ARG A 1 85 ? 11.943 -4.925 3.752 1.00 97.94 85 ARG A O 1
ATOM 673 N N . GLN A 1 86 ? 9.795 -5.137 3.153 1.00 97.38 86 GLN A N 1
ATOM 674 C CA . GLN A 1 86 ? 9.374 -3.801 3.532 1.00 97.38 86 GLN A CA 1
ATOM 675 C C . GLN A 1 86 ? 8.938 -3.813 4.999 1.00 97.38 86 GLN A C 1
ATOM 677 O O . GLN A 1 86 ? 7.841 -4.256 5.337 1.00 97.38 86 GLN A O 1
ATOM 682 N N . LYS A 1 87 ? 9.826 -3.343 5.877 1.00 97.94 87 LYS A N 1
ATOM 683 C CA . LYS A 1 87 ? 9.497 -2.990 7.262 1.00 97.94 87 LYS A CA 1
ATOM 684 C C . LYS A 1 87 ? 9.425 -1.482 7.393 1.00 97.94 87 LYS A C 1
ATOM 686 O O . LYS A 1 87 ? 10.203 -0.782 6.744 1.00 97.94 87 LYS A O 1
ATOM 691 N N . GLY A 1 88 ? 8.528 -1.004 8.241 1.00 96.31 88 GLY A N 1
ATOM 692 C CA . GLY A 1 88 ? 8.414 0.411 8.546 1.00 96.31 88 GLY A CA 1
ATOM 693 C C . GLY A 1 88 ? 6.997 0.777 8.938 1.00 96.31 88 GLY A C 1
ATOM 694 O O . GLY A 1 88 ? 6.375 0.056 9.714 1.00 96.31 88 GLY A O 1
ATOM 695 N N . LYS A 1 89 ? 6.503 1.900 8.426 1.00 97.56 89 LYS A N 1
ATOM 696 C CA . LYS A 1 89 ? 5.254 2.513 8.881 1.00 97.56 89 LYS A CA 1
ATOM 697 C C . LYS A 1 89 ? 4.307 2.786 7.724 1.00 97.56 89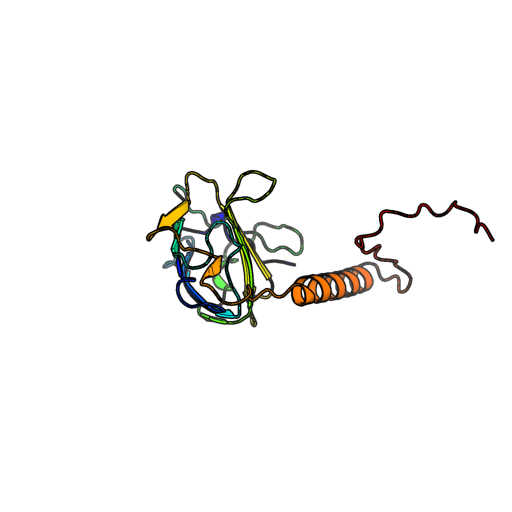 LYS A C 1
ATOM 699 O O . LYS A 1 89 ? 4.747 3.146 6.632 1.00 97.56 89 LYS A O 1
ATOM 704 N N . VAL A 1 90 ? 3.016 2.632 7.975 1.00 97.12 90 VAL A N 1
ATOM 705 C CA . VAL A 1 90 ? 1.953 3.034 7.055 1.00 97.12 90 VAL A CA 1
ATOM 706 C C . VAL A 1 90 ? 1.933 4.563 6.968 1.00 97.12 90 VAL A C 1
ATOM 708 O O . VAL A 1 90 ? 2.042 5.247 7.988 1.00 97.12 90 VAL A O 1
ATOM 711 N N . GLY A 1 91 ? 1.857 5.089 5.744 1.00 94.31 91 GLY A N 1
ATOM 712 C CA . GLY A 1 91 ? 1.547 6.493 5.479 1.00 94.31 91 GLY A CA 1
ATOM 713 C C . GLY A 1 91 ? 0.037 6.649 5.324 1.00 94.31 91 GLY A C 1
ATOM 714 O O . GLY A 1 91 ? -0.719 6.302 6.231 1.00 94.31 91 GLY A O 1
ATOM 715 N N . ASP A 1 92 ? -0.405 7.106 4.156 1.00 93.06 92 ASP A N 1
ATOM 716 C CA . ASP A 1 92 ? -1.817 7.062 3.774 1.00 93.06 92 ASP A CA 1
ATOM 717 C C . ASP A 1 92 ? -2.125 5.890 2.833 1.00 93.06 92 ASP A C 1
ATOM 719 O O . ASP A 1 92 ? -1.545 5.757 1.757 1.00 93.06 92 ASP A O 1
ATOM 723 N N . ILE A 1 93 ? -3.078 5.046 3.239 1.00 97.19 93 ILE A N 1
ATOM 724 C CA . ILE A 1 93 ? -3.655 3.989 2.401 1.00 97.19 93 ILE A CA 1
ATOM 725 C C . ILE A 1 93 ? -5.175 4.172 2.393 1.00 97.19 93 ILE A C 1
ATOM 727 O O . ILE A 1 93 ? -5.822 3.967 3.421 1.00 97.19 93 ILE A O 1
ATOM 731 N N . THR A 1 94 ? -5.734 4.616 1.265 1.00 96.44 94 THR A N 1
ATOM 732 C CA . THR A 1 94 ? -7.153 5.001 1.126 1.00 96.44 94 THR A CA 1
ATOM 733 C C . THR A 1 94 ? -7.639 4.856 -0.317 1.00 96.44 94 THR A C 1
ATOM 735 O O . THR A 1 94 ? -6.854 4.993 -1.254 1.00 96.44 94 THR A O 1
ATOM 738 N N . LEU A 1 95 ? -8.942 4.639 -0.509 1.00 95.44 95 LEU A N 1
ATOM 739 C CA . LEU A 1 95 ? -9.612 4.712 -1.814 1.00 95.44 95 LEU A CA 1
ATOM 740 C C . LEU A 1 95 ? -10.240 6.083 -2.091 1.00 95.44 95 LEU A C 1
ATOM 742 O O . LEU A 1 95 ? -10.668 6.353 -3.211 1.00 95.44 95 LEU A O 1
ATOM 746 N N . LYS A 1 96 ? -10.324 6.959 -1.083 1.00 91.31 96 LYS A N 1
ATOM 747 C CA . LYS A 1 96 ? -11.003 8.264 -1.165 1.00 91.31 96 LYS A CA 1
ATOM 748 C C . LYS A 1 96 ? -10.031 9.432 -1.316 1.00 91.31 96 LYS A C 1
ATOM 750 O O . LYS A 1 96 ? -10.254 10.509 -0.762 1.00 91.31 96 LYS A O 1
ATOM 755 N N . HIS A 1 97 ? -8.946 9.237 -2.059 1.00 89.31 97 HIS A N 1
ATOM 756 C CA . HIS A 1 97 ? -8.019 10.327 -2.333 1.00 89.31 97 HIS A CA 1
ATOM 757 C C . HIS A 1 97 ? -8.691 11.408 -3.201 1.00 89.31 97 HIS A C 1
ATOM 759 O O . HIS A 1 97 ? -9.515 11.102 -4.065 1.00 89.31 97 HIS A O 1
ATOM 765 N N . ALA A 1 98 ? -8.340 12.683 -2.999 1.00 81.94 98 ALA A N 1
ATOM 766 C CA . ALA A 1 98 ? -9.040 13.818 -3.620 1.00 81.94 98 ALA A CA 1
ATOM 767 C C . ALA A 1 98 ? -9.013 13.798 -5.162 1.00 81.94 98 ALA A C 1
ATOM 769 O O . ALA A 1 98 ? -9.884 14.366 -5.815 1.00 81.94 98 ALA A O 1
ATOM 770 N N . GLN A 1 99 ? -8.014 13.134 -5.741 1.00 82.06 99 GLN A N 1
ATOM 771 C CA . GLN A 1 99 ? -7.813 12.984 -7.180 1.00 82.06 99 GLN A CA 1
ATOM 772 C C . GLN A 1 99 ? -8.527 11.753 -7.771 1.00 82.06 99 GLN A C 1
ATOM 774 O O . GLN A 1 99 ? -8.392 11.496 -8.964 1.00 82.06 99 GLN A O 1
ATOM 779 N N . GLY A 1 100 ? -9.298 11.007 -6.971 1.00 87.50 100 GLY A N 1
ATOM 780 C CA . GLY A 1 100 ? -10.150 9.916 -7.455 1.00 87.50 100 GLY A CA 1
ATOM 781 C C . GLY A 1 100 ? -9.424 8.604 -7.756 1.00 87.50 100 GLY A C 1
ATOM 782 O O . GLY A 1 100 ? -9.967 7.770 -8.471 1.00 87.50 100 GLY A O 1
ATOM 783 N N . TYR A 1 101 ? -8.216 8.415 -7.227 1.00 91.38 101 TYR A N 1
ATOM 784 C CA . TYR A 1 101 ? -7.483 7.149 -7.259 1.00 91.38 101 TYR A CA 1
ATOM 785 C C . TYR A 1 101 ? -7.332 6.571 -5.851 1.00 91.38 101 TYR A C 1
ATOM 787 O O . TYR A 1 101 ? -7.426 7.291 -4.854 1.00 91.38 101 TYR A O 1
ATOM 795 N N . ALA A 1 102 ? -7.040 5.278 -5.768 1.00 95.50 102 ALA A N 1
ATOM 796 C CA . ALA A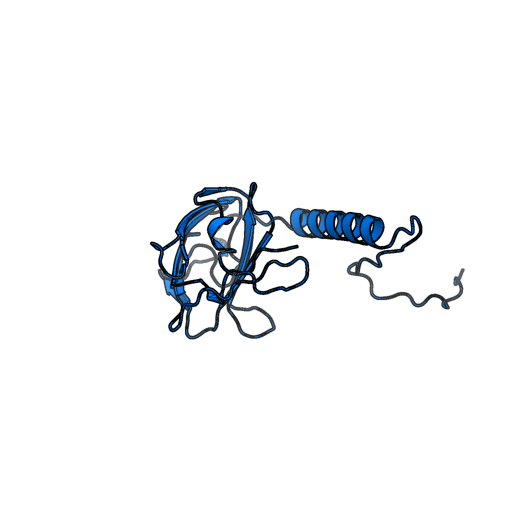 1 102 ? -6.525 4.689 -4.549 1.00 95.50 102 ALA A CA 1
ATOM 797 C C . ALA A 1 102 ? -5.091 5.175 -4.319 1.00 95.50 102 ALA A C 1
ATOM 799 O O . ALA A 1 102 ? -4.250 5.140 -5.218 1.00 95.50 102 ALA A O 1
ATOM 800 N N . TYR A 1 103 ? -4.816 5.662 -3.119 1.00 96.94 103 TYR A N 1
ATOM 801 C CA . TYR A 1 103 ? -3.496 6.122 -2.719 1.00 96.94 103 TYR A CA 1
ATOM 802 C C . TYR A 1 103 ? -2.920 5.112 -1.740 1.00 96.94 103 TYR A C 1
ATOM 804 O O . TYR A 1 103 ? -3.553 4.822 -0.727 1.00 96.94 103 TYR A O 1
ATOM 812 N N . VAL A 1 104 ? -1.753 4.555 -2.062 1.00 97.62 104 VAL A N 1
ATOM 813 C CA . VAL A 1 104 ? -1.048 3.580 -1.227 1.00 97.62 104 VAL A CA 1
ATOM 814 C C . VAL A 1 104 ? 0.338 4.120 -0.926 1.00 97.62 104 VAL A C 1
ATOM 816 O O . VAL A 1 104 ? 1.210 4.165 -1.795 1.00 97.62 104 VAL A O 1
ATOM 819 N N . GLU A 1 105 ? 0.551 4.515 0.320 1.00 96.19 105 GLU A N 1
ATOM 820 C CA . GLU A 1 105 ? 1.811 5.062 0.788 1.00 96.19 105 GLU A CA 1
ATOM 821 C C . GLU A 1 105 ? 2.312 4.347 2.039 1.00 96.19 105 GLU A C 1
ATOM 823 O O . GLU A 1 105 ? 1.579 4.091 2.997 1.00 96.19 105 GLU A O 1
ATOM 828 N N . TRP A 1 106 ? 3.615 4.083 2.053 1.00 96.75 106 TRP A N 1
ATOM 829 C CA . TRP A 1 106 ? 4.312 3.635 3.248 1.00 96.75 106 TRP A CA 1
ATOM 830 C C . TRP A 1 106 ? 5.725 4.198 3.311 1.00 96.75 106 TRP A C 1
ATOM 832 O O . TRP A 1 106 ? 6.297 4.667 2.327 1.00 96.75 106 TRP A O 1
ATOM 842 N N . TYR A 1 107 ? 6.306 4.126 4.498 1.00 94.50 107 TYR A N 1
ATOM 843 C CA . TYR A 1 107 ? 7.676 4.515 4.768 1.00 94.50 107 TYR A CA 1
ATOM 844 C C . TYR A 1 107 ? 8.464 3.281 5.167 1.00 94.50 107 TYR A C 1
ATOM 846 O O . TYR A 1 107 ? 8.308 2.746 6.261 1.00 94.50 107 TYR A O 1
ATOM 854 N N . SER A 1 108 ? 9.301 2.829 4.246 1.00 94.00 108 SER A N 1
ATOM 855 C CA . SER A 1 108 ? 10.231 1.726 4.412 1.00 94.00 108 SER A CA 1
ATOM 856 C C . SER A 1 108 ? 11.486 2.175 5.148 1.00 94.00 108 SER A C 1
ATOM 858 O O . SER A 1 108 ? 12.085 3.190 4.798 1.00 94.00 108 SER A O 1
ATOM 860 N N . GLU A 1 109 ? 11.962 1.372 6.095 1.00 93.12 109 GLU A N 1
ATOM 861 C CA . GLU A 1 109 ? 13.243 1.592 6.779 1.00 93.12 109 GLU A CA 1
ATOM 862 C C . GLU A 1 109 ? 14.432 1.643 5.807 1.00 93.12 109 GLU A C 1
ATOM 864 O O . GLU A 1 109 ? 15.438 2.288 6.093 1.00 93.12 109 GLU A O 1
ATOM 869 N N . ARG A 1 110 ? 14.340 0.946 4.663 1.00 90.94 110 ARG A N 1
ATOM 870 C CA . ARG A 1 110 ? 15.437 0.838 3.684 1.00 90.94 110 ARG A CA 1
ATOM 871 C C . ARG A 1 110 ? 15.205 1.620 2.402 1.00 90.94 110 ARG A C 1
ATOM 873 O O . ARG A 1 110 ? 16.165 2.134 1.843 1.00 90.94 110 ARG A O 1
ATOM 880 N N . ASN A 1 111 ? 13.966 1.678 1.919 1.00 90.88 111 ASN A N 1
ATOM 881 C CA . ASN A 1 111 ? 13.641 2.398 0.685 1.00 90.88 111 AS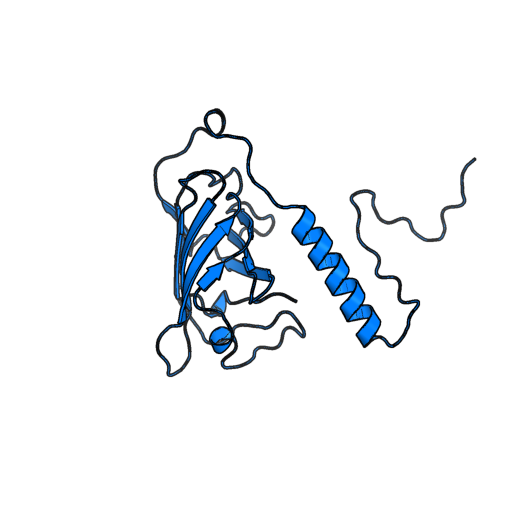N A CA 1
ATOM 882 C C . ASN A 1 111 ? 13.132 3.823 0.929 1.00 90.88 111 ASN A C 1
ATOM 884 O O . ASN A 1 111 ? 12.985 4.581 -0.024 1.00 90.88 111 ASN A O 1
ATOM 888 N N . GLY A 1 112 ? 12.878 4.210 2.183 1.00 90.44 112 GLY A N 1
ATOM 889 C CA . GLY A 1 112 ? 12.227 5.475 2.497 1.00 90.44 112 GLY A CA 1
ATOM 890 C C . GLY A 1 112 ? 10.759 5.467 2.073 1.00 90.44 112 GLY A C 1
ATOM 891 O O . GLY A 1 112 ? 10.085 4.440 2.130 1.00 90.44 112 GLY A O 1
ATOM 892 N N . ARG A 1 113 ? 10.244 6.626 1.664 1.00 91.88 113 ARG A N 1
ATOM 893 C CA . ARG A 1 113 ? 8.844 6.785 1.254 1.00 91.88 113 ARG A CA 1
ATOM 894 C C . ARG A 1 113 ? 8.580 6.053 -0.062 1.00 91.88 113 ARG A C 1
ATOM 896 O O . ARG A 1 113 ? 9.286 6.293 -1.038 1.00 91.88 113 ARG A O 1
ATOM 903 N N . VAL A 1 114 ? 7.538 5.237 -0.111 1.00 94.19 114 VAL A N 1
ATOM 904 C CA . VAL A 1 114 ? 7.038 4.590 -1.325 1.00 94.19 114 VAL A CA 1
ATOM 905 C C . VAL A 1 114 ? 5.591 5.011 -1.539 1.00 94.19 114 VAL A C 1
ATOM 907 O O . VAL A 1 114 ? 4.825 5.070 -0.581 1.00 94.19 114 VAL A O 1
ATOM 910 N N . VAL A 1 115 ? 5.238 5.346 -2.777 1.00 94.88 115 VAL A N 1
ATOM 911 C CA . VAL A 1 115 ? 3.919 5.872 -3.144 1.00 94.88 115 VAL A CA 1
ATOM 912 C C . VAL A 1 115 ? 3.428 5.195 -4.413 1.00 94.88 115 VAL A C 1
ATOM 914 O O . VAL A 1 115 ? 4.143 5.157 -5.415 1.00 94.88 115 VAL A O 1
ATOM 917 N N . MET A 1 116 ? 2.187 4.726 -4.396 1.00 95.81 116 MET A N 1
ATOM 918 C CA . MET A 1 116 ? 1.475 4.272 -5.582 1.00 95.81 116 MET A CA 1
ATOM 919 C C . MET A 1 116 ? 0.113 4.952 -5.674 1.00 95.81 116 MET A C 1
ATOM 921 O O . MET A 1 116 ? -0.609 5.073 -4.685 1.00 95.81 116 MET A O 1
ATOM 925 N N . GLU A 1 117 ? -0.216 5.386 -6.883 1.00 95.19 117 GLU A N 1
ATOM 926 C CA . GLU A 1 117 ? -1.500 5.976 -7.248 1.00 95.19 117 GLU A CA 1
ATOM 927 C C . GLU A 1 117 ? -2.168 4.955 -8.176 1.00 95.19 117 GLU A C 1
ATOM 929 O O . GLU A 1 117 ? -1.696 4.739 -9.292 1.00 95.19 117 GLU A O 1
ATOM 934 N N . ILE A 1 118 ? -3.185 4.252 -7.674 1.00 96.62 118 ILE A N 1
ATOM 935 C CA . ILE A 1 118 ? -3.808 3.108 -8.346 1.00 96.62 118 ILE A CA 1
ATOM 936 C C . ILE A 1 118 ? -5.204 3.512 -8.843 1.00 96.62 118 ILE A C 1
ATOM 938 O O . ILE A 1 118 ? -6.025 3.976 -8.045 1.00 96.62 118 ILE A O 1
ATOM 942 N N . PRO A 1 119 ? -5.507 3.371 -10.144 1.00 95.69 119 PRO A N 1
ATOM 943 C CA . PRO A 1 119 ? -6.839 3.638 -10.677 1.00 95.69 119 PRO A CA 1
ATOM 944 C C . PRO A 1 119 ? -7.929 2.820 -9.963 1.00 95.69 119 PRO A C 1
ATOM 946 O O . PRO A 1 119 ? -7.689 1.664 -9.623 1.00 95.69 119 PRO A O 1
ATOM 949 N N . PRO A 1 120 ? -9.160 3.344 -9.802 1.00 94.56 120 PRO A N 1
ATOM 950 C CA . PRO A 1 120 ? -10.247 2.595 -9.162 1.00 94.56 120 PRO A CA 1
ATOM 951 C C . PRO A 1 120 ? -10.601 1.272 -9.852 1.00 94.56 120 PRO A C 1
ATOM 953 O O . PRO A 1 120 ? -11.095 0.360 -9.202 1.00 94.56 120 PRO A O 1
ATOM 956 N N . SER A 1 121 ? -10.350 1.152 -11.161 1.00 96.12 121 SER A N 1
ATOM 957 C CA . SER A 1 121 ? -10.550 -0.089 -11.924 1.00 96.12 121 SER A CA 1
ATOM 958 C C . SER A 1 121 ? -9.494 -1.163 -11.646 1.00 96.12 121 SER A C 1
ATOM 960 O O . SER A 1 121 ? -9.610 -2.265 -12.165 1.00 96.12 121 SER A O 1
ATOM 962 N N . GLN A 1 122 ? -8.460 -0.829 -10.876 1.00 97.69 122 GLN A N 1
ATOM 963 C CA . GLN A 1 122 ? -7.268 -1.634 -10.616 1.00 97.69 122 GLN A CA 1
ATOM 964 C C . GLN A 1 122 ? -7.084 -1.932 -9.119 1.00 97.69 122 GLN A C 1
ATOM 966 O O . GLN A 1 122 ? -5.994 -2.277 -8.657 1.00 97.69 122 GLN A O 1
ATOM 971 N N . CYS A 1 123 ? -8.150 -1.766 -8.337 1.00 97.44 123 CYS A N 1
ATOM 972 C CA . CYS A 1 123 ? -8.163 -2.103 -6.926 1.00 97.44 123 CYS A CA 1
ATOM 973 C C . CYS A 1 123 ? -9.546 -2.560 -6.470 1.00 97.44 123 CYS A C 1
ATOM 975 O O . CYS A 1 123 ? -10.569 -2.071 -6.950 1.00 97.44 123 CYS A O 1
ATOM 977 N N . GLU A 1 124 ? -9.578 -3.438 -5.477 1.00 97.50 124 GLU A N 1
ATOM 978 C CA . GLU A 1 124 ? -10.805 -3.876 -4.824 1.00 97.50 124 GLU A CA 1
ATOM 979 C C . GLU A 1 124 ? -10.588 -4.086 -3.323 1.00 97.50 124 GLU A C 1
ATOM 981 O O . GLU A 1 124 ? -9.490 -4.411 -2.865 1.00 97.50 124 GLU A O 1
ATOM 986 N N . VAL A 1 125 ? -11.653 -3.903 -2.539 1.00 97.62 125 VAL A N 1
ATOM 987 C CA . VAL A 1 125 ? -11.634 -4.190 -1.100 1.00 97.62 125 VAL A CA 1
ATOM 988 C C . VAL A 1 125 ? -12.301 -5.527 -0.856 1.00 97.62 125 VAL A C 1
ATOM 990 O O . VAL A 1 125 ? -13.473 -5.720 -1.179 1.00 97.62 125 VAL A O 1
ATOM 993 N N . LEU A 1 126 ? -11.560 -6.426 -0.230 1.00 96.62 126 LEU A N 1
ATOM 994 C CA . LEU A 1 126 ? -11.998 -7.765 0.108 1.00 96.62 126 LEU A CA 1
ATOM 995 C C . LEU A 1 126 ? -12.447 -7.839 1.573 1.00 96.62 126 LEU A C 1
ATOM 997 O O . LEU A 1 126 ? -12.003 -7.077 2.438 1.00 96.62 126 LEU A O 1
ATOM 1001 N N . GLY A 1 127 ? -13.325 -8.802 1.852 1.00 89.00 127 GLY A N 1
ATOM 1002 C CA . GLY A 1 127 ? -13.891 -9.036 3.180 1.00 89.00 127 GLY A CA 1
ATOM 1003 C C . GLY A 1 127 ? -15.125 -8.176 3.486 1.00 89.00 127 GLY A C 1
ATOM 1004 O O . GLY A 1 127 ? -15.475 -7.283 2.709 1.00 89.00 127 GLY A O 1
ATOM 1005 N N . PRO A 1 128 ? -15.821 -8.458 4.600 1.00 88.94 128 PRO A N 1
ATOM 1006 C CA . PRO A 1 128 ? -17.022 -7.726 4.990 1.00 88.94 128 PRO A CA 1
ATOM 1007 C C . PRO A 1 128 ? -16.707 -6.274 5.371 1.00 88.94 128 PRO A C 1
ATOM 1009 O O . PRO A 1 128 ? -15.552 -5.904 5.598 1.00 88.94 128 PRO A O 1
ATOM 1012 N N . GLU A 1 129 ? -17.747 -5.447 5.4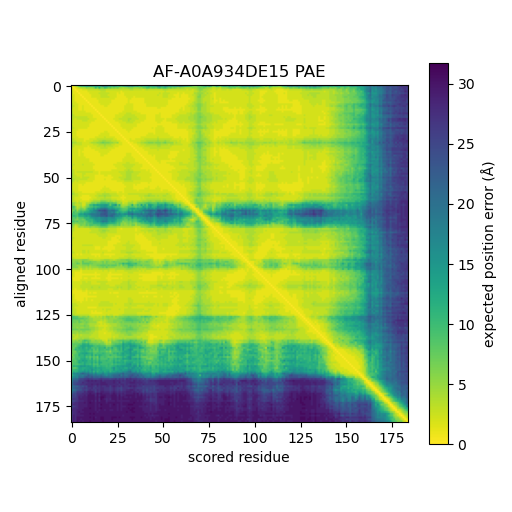47 1.00 89.56 129 GLU A N 1
ATOM 1013 C CA . GLU A 1 129 ? -17.642 -4.145 6.105 1.00 89.56 129 GLU A CA 1
ATOM 1014 C C . GLU A 1 129 ? -17.308 -4.321 7.590 1.00 89.56 129 GLU A C 1
ATOM 1016 O O . GLU A 1 129 ? -17.685 -5.311 8.222 1.00 89.56 129 GLU A O 1
ATOM 1021 N N . VAL A 1 130 ? -16.590 -3.344 8.138 1.00 92.25 130 VAL A N 1
ATOM 1022 C CA . VAL A 1 130 ? -16.142 -3.344 9.529 1.00 92.25 130 VAL A CA 1
ATOM 1023 C C . VAL A 1 130 ? -16.793 -2.174 10.247 1.00 92.25 130 VAL A C 1
ATOM 1025 O O . VAL A 1 130 ? -16.739 -1.040 9.772 1.00 92.25 130 VAL A O 1
ATOM 1028 N N . ASP A 1 131 ? -17.387 -2.441 11.408 1.00 93.94 131 ASP A N 1
ATOM 1029 C CA . ASP A 1 131 ? -17.872 -1.378 12.282 1.00 93.94 131 ASP A CA 1
ATOM 1030 C C . ASP A 1 131 ? -16.682 -0.679 12.951 1.00 93.94 131 ASP A C 1
ATOM 1032 O O . ASP A 1 131 ? -16.079 -1.194 13.897 1.00 93.94 131 ASP A O 1
ATOM 1036 N N . LEU A 1 132 ? -16.350 0.516 12.460 1.00 92.44 132 LEU A N 1
ATOM 1037 C CA . LEU A 1 132 ? -15.241 1.323 12.966 1.00 92.44 132 LEU A CA 1
ATOM 1038 C C . LEU A 1 132 ? -15.373 1.665 14.455 1.00 92.44 132 LEU A C 1
ATOM 1040 O O . LEU A 1 132 ? -14.349 1.859 15.108 1.00 92.44 132 LEU A O 1
ATOM 1044 N N . ALA A 1 133 ? -16.592 1.710 15.009 1.00 93.94 133 ALA A N 1
ATOM 1045 C CA . ALA A 1 133 ? -16.806 1.991 16.429 1.00 93.94 133 ALA A CA 1
ATOM 1046 C C . ALA A 1 133 ? -16.306 0.855 17.338 1.00 93.94 133 ALA A C 1
ATOM 1048 O O . ALA A 1 133 ? -16.074 1.070 18.527 1.00 93.94 133 ALA A O 1
ATOM 1049 N N . THR A 1 134 ? -16.123 -0.346 16.781 1.00 93.69 134 THR A N 1
ATOM 1050 C CA . THR A 1 134 ? -15.591 -1.513 17.501 1.00 93.69 134 THR A CA 1
ATOM 1051 C C . THR A 1 134 ? -14.068 -1.602 17.461 1.00 93.69 134 THR A C 1
ATOM 1053 O O . THR A 1 134 ? -13.473 -2.349 18.239 1.00 93.69 134 THR A O 1
ATOM 1056 N N . LEU A 1 135 ? -13.421 -0.843 16.573 1.00 92.62 135 LEU A N 1
ATOM 1057 C CA . LEU A 1 135 ? -11.971 -0.838 16.438 1.00 92.62 135 LEU A CA 1
ATOM 1058 C C . LEU A 1 135 ? -11.329 0.112 17.462 1.00 92.62 135 LEU A C 1
ATOM 1060 O O . LEU A 1 135 ? -11.913 1.139 17.816 1.00 92.62 135 LEU A O 1
ATOM 1064 N N . PRO A 1 136 ? -10.089 -0.163 17.911 1.00 94.44 136 PRO A N 1
ATOM 1065 C CA . PRO A 1 136 ? -9.323 0.816 18.679 1.00 94.44 136 PRO A CA 1
ATOM 1066 C C . PRO A 1 136 ? -9.091 2.095 17.851 1.00 94.44 136 PRO A C 1
ATOM 1068 O O . PRO A 1 136 ? -9.280 2.075 16.632 1.00 94.44 136 PRO A O 1
ATOM 1071 N N . PRO A 1 137 ? -8.630 3.207 18.452 1.00 93.75 137 PRO A N 1
ATOM 1072 C CA . PRO A 1 137 ? -8.231 4.394 17.696 1.00 93.75 137 PRO A CA 1
ATOM 1073 C C . PRO A 1 137 ? -7.268 4.053 16.552 1.00 93.75 137 PRO A C 1
ATOM 1075 O O . PRO A 1 137 ? -6.420 3.173 16.700 1.00 93.75 137 PRO A O 1
ATOM 1078 N N . ARG A 1 138 ? -7.413 4.729 15.407 1.00 93.81 138 ARG A N 1
ATOM 1079 C CA . ARG A 1 138 ? -6.561 4.505 14.231 1.00 93.81 138 ARG A CA 1
ATOM 1080 C C . ARG A 1 138 ? -5.100 4.800 14.561 1.00 93.81 138 ARG A C 1
ATOM 1082 O O . ARG A 1 138 ? -4.769 5.919 14.960 1.00 93.81 138 ARG A O 1
ATOM 1089 N N . THR A 1 139 ? -4.221 3.831 14.323 1.00 93.19 139 THR A N 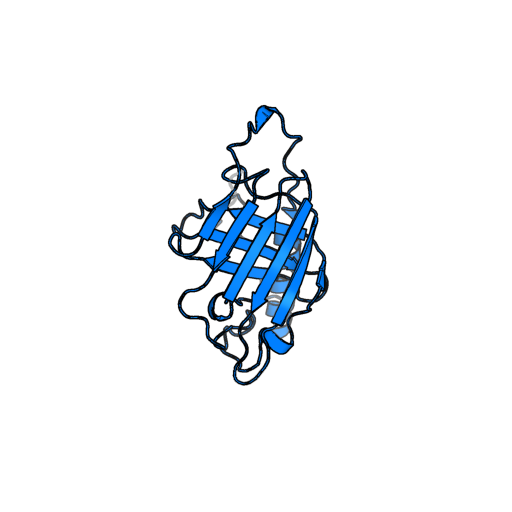1
ATOM 1090 C CA . THR A 1 139 ? -2.775 4.058 14.392 1.00 93.19 139 THR A CA 1
ATOM 1091 C C . THR A 1 139 ? -2.333 4.766 13.115 1.00 93.19 139 THR A C 1
ATOM 1093 O O . THR A 1 139 ? -2.348 4.187 12.031 1.00 93.19 139 THR A O 1
ATOM 1096 N N . SER A 1 140 ? -1.952 6.036 13.238 1.00 88.06 140 SER A N 1
ATOM 1097 C CA . SER A 1 140 ? -1.429 6.857 12.141 1.00 88.06 140 SER A CA 1
ATOM 1098 C C . SER A 1 140 ? -0.123 7.533 12.556 1.00 88.06 140 SER A C 1
ATOM 1100 O O . SER A 1 140 ? 0.150 7.692 13.748 1.00 88.06 140 SER A O 1
ATOM 1102 N N . HIS A 1 141 ? 0.692 7.931 11.576 1.00 86.12 141 HIS A N 1
ATOM 1103 C CA . HIS A 1 141 ? 2.026 8.489 11.818 1.00 86.12 141 HIS A CA 1
ATOM 1104 C C . HIS A 1 141 ? 2.235 9.856 11.137 1.00 86.12 141 HIS A C 1
ATOM 1106 O O . HIS A 1 141 ? 3.044 9.989 10.212 1.00 86.12 141 HIS A O 1
ATOM 1112 N N . PRO A 1 142 ? 1.511 10.905 11.575 1.00 75.44 142 PRO A N 1
ATOM 1113 C CA . PRO A 1 142 ? 1.599 12.242 10.974 1.00 75.44 142 PRO A CA 1
ATOM 1114 C C . PRO A 1 142 ? 2.987 12.892 11.127 1.00 75.44 142 PRO A C 1
ATOM 1116 O O . PRO A 1 142 ? 3.358 13.794 10.372 1.00 75.4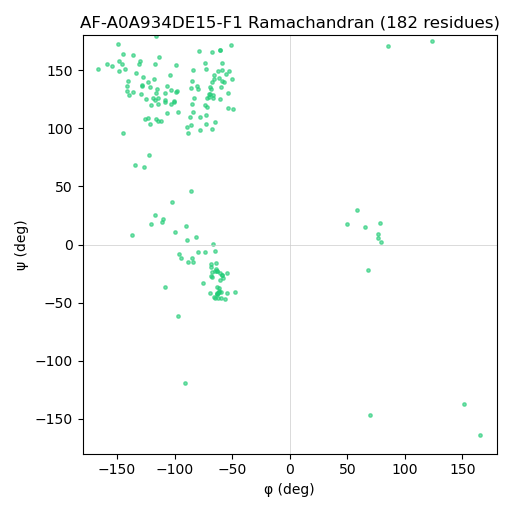4 142 PRO A O 1
ATOM 1119 N N . ASP A 1 143 ? 3.776 12.435 12.096 1.00 74.88 143 ASP A N 1
ATOM 1120 C CA . ASP A 1 143 ? 5.149 12.857 12.366 1.00 74.88 143 ASP A CA 1
ATOM 1121 C C . ASP A 1 143 ? 6.135 12.446 11.261 1.00 74.88 143 ASP A C 1
ATOM 1123 O O . ASP A 1 143 ? 7.128 13.145 11.020 1.00 74.88 143 ASP A O 1
ATOM 1127 N N . ILE A 1 144 ? 5.857 11.360 10.534 1.00 77.38 144 ILE A N 1
ATOM 1128 C CA . ILE A 1 144 ? 6.741 10.912 9.455 1.00 77.38 144 ILE A CA 1
ATOM 1129 C C . ILE A 1 144 ? 6.694 11.882 8.283 1.00 77.38 144 ILE A C 1
ATOM 1131 O O . ILE A 1 144 ? 7.742 12.237 7.741 1.00 77.38 144 ILE A O 1
ATOM 1135 N N . PHE A 1 145 ? 5.509 12.375 7.917 1.00 70.56 145 PHE A N 1
ATOM 1136 C CA . PHE A 1 145 ? 5.395 13.384 6.868 1.00 70.56 145 PHE A CA 1
ATOM 1137 C C . PHE A 1 145 ? 6.184 14.649 7.232 1.00 70.56 145 PHE A C 1
ATOM 1139 O O . PHE A 1 145 ? 6.918 15.192 6.405 1.00 70.56 145 PHE A O 1
ATOM 1146 N N . GLN A 1 146 ? 6.123 15.077 8.496 1.00 71.25 146 GLN A N 1
ATOM 1147 C CA . GLN A 1 146 ? 6.916 16.212 8.973 1.00 71.25 146 GLN A CA 1
ATOM 1148 C C . GLN A 1 146 ? 8.424 15.941 8.899 1.00 71.25 146 GLN A C 1
ATOM 1150 O O . GLN A 1 146 ? 9.187 16.815 8.483 1.00 71.25 146 GLN A O 1
ATOM 1155 N N . SER A 1 147 ? 8.860 14.738 9.274 1.00 72.19 147 SER A N 1
ATOM 1156 C CA . SER A 1 147 ? 10.264 14.321 9.186 1.00 72.19 147 SER A CA 1
ATOM 1157 C C . SER A 1 147 ? 10.746 14.306 7.733 1.00 72.19 147 SER A C 1
ATOM 1159 O O . SER A 1 147 ? 11.791 14.874 7.419 1.00 72.19 147 SER A O 1
ATOM 1161 N N . TYR A 1 148 ? 9.920 13.793 6.823 1.00 71.50 148 TYR A N 1
ATOM 1162 C CA . TYR A 1 148 ? 10.161 13.826 5.385 1.00 71.50 148 TYR A CA 1
ATOM 1163 C C . TYR A 1 148 ? 10.293 15.256 4.837 1.00 71.50 148 TYR A C 1
ATOM 1165 O O . TYR A 1 148 ? 11.230 15.553 4.092 1.00 71.50 148 TYR A O 1
ATOM 1173 N N . LEU A 1 149 ? 9.395 16.171 5.223 1.00 76.69 149 LEU A N 1
ATOM 1174 C CA . LEU A 1 149 ? 9.481 17.579 4.820 1.00 76.69 149 LEU A CA 1
ATOM 1175 C C . LEU A 1 149 ? 10.774 18.242 5.315 1.00 76.69 149 LEU A C 1
ATOM 1177 O O . LEU A 1 149 ? 11.379 19.033 4.587 1.00 76.69 149 LEU A O 1
ATOM 1181 N N . ARG A 1 150 ? 11.231 17.904 6.527 1.00 72.44 150 ARG A N 1
ATOM 1182 C CA . ARG A 1 150 ? 12.512 18.396 7.055 1.00 72.44 150 ARG A CA 1
ATOM 1183 C C . ARG A 1 150 ? 13.693 17.878 6.241 1.00 72.44 150 ARG A C 1
ATOM 1185 O O . ARG A 1 150 ? 14.563 18.668 5.880 1.00 72.44 150 ARG A O 1
ATOM 1192 N N . GLU A 1 151 ? 13.723 16.589 5.917 1.00 74.50 151 GLU A N 1
ATOM 1193 C CA . GLU A 1 151 ? 14.795 16.001 5.105 1.00 74.50 151 GLU A CA 1
ATOM 1194 C C . GLU A 1 151 ? 14.846 16.597 3.696 1.00 74.50 151 GLU A C 1
ATOM 1196 O O . GLU A 1 151 ? 15.924 16.961 3.219 1.00 74.50 151 GLU A O 1
ATOM 1201 N N . LEU A 1 152 ? 13.686 16.786 3.060 1.00 72.50 152 LEU A N 1
ATOM 1202 C CA . LEU A 1 152 ? 13.586 17.501 1.789 1.00 72.50 152 LEU A CA 1
ATOM 1203 C C . LEU A 1 152 ? 14.164 18.912 1.889 1.00 72.50 152 LEU A C 1
ATOM 1205 O O . LEU A 1 152 ? 14.950 19.315 1.031 1.00 72.50 152 LEU A O 1
ATOM 1209 N N . ALA A 1 153 ? 13.808 19.658 2.937 1.00 75.75 153 ALA A N 1
ATOM 1210 C CA . ALA A 1 153 ? 14.309 21.012 3.122 1.00 75.75 153 ALA A CA 1
ATOM 1211 C C . ALA A 1 153 ? 15.841 21.043 3.259 1.00 75.75 153 ALA A C 1
ATOM 1213 O O . ALA A 1 153 ? 16.503 21.910 2.684 1.00 75.75 153 ALA A O 1
ATOM 1214 N N . VAL A 1 154 ? 16.423 20.074 3.974 1.00 72.38 154 VAL A N 1
ATOM 1215 C CA . VAL A 1 154 ? 17.880 19.923 4.102 1.00 72.38 154 VAL A CA 1
ATOM 1216 C C . VAL A 1 154 ? 18.526 19.572 2.760 1.00 72.38 154 VAL A C 1
ATOM 1218 O O . VAL A 1 154 ? 19.543 20.171 2.403 1.00 72.38 154 VAL A O 1
ATOM 1221 N N . ALA A 1 155 ? 17.951 18.636 2.003 1.00 71.06 155 ALA A N 1
ATOM 1222 C CA . ALA A 1 155 ? 18.467 18.234 0.696 1.00 71.06 155 ALA A CA 1
ATOM 1223 C C . ALA A 1 155 ? 18.458 19.403 -0.304 1.00 71.06 155 ALA A C 1
ATOM 1225 O O . ALA A 1 155 ? 19.478 19.683 -0.936 1.00 71.06 155 ALA A O 1
ATOM 1226 N N . LEU A 1 156 ? 17.350 20.149 -0.370 1.00 70.94 156 LEU A N 1
ATOM 1227 C CA . LEU A 1 156 ? 17.217 21.332 -1.223 1.00 70.94 156 LEU A CA 1
ATOM 1228 C C . LEU A 1 156 ? 18.233 22.424 -0.853 1.00 70.94 156 LEU A C 1
ATOM 1230 O O . LEU A 1 156 ? 18.857 23.005 -1.738 1.00 70.94 156 LEU A O 1
ATOM 1234 N N . ARG A 1 157 ? 18.473 22.669 0.444 1.00 69.88 157 ARG A N 1
ATOM 1235 C CA . ARG A 1 157 ? 19.506 23.620 0.906 1.00 69.88 157 ARG A CA 1
ATOM 1236 C C . ARG A 1 157 ? 20.919 23.214 0.491 1.00 69.88 157 ARG A C 1
ATOM 1238 O O . ARG A 1 157 ? 21.703 24.060 0.068 1.00 69.88 157 ARG A O 1
ATOM 1245 N N . LYS A 1 158 ? 21.255 21.924 0.588 1.00 65.69 158 LYS A N 1
ATOM 1246 C CA . LYS A 1 158 ? 22.562 21.412 0.141 1.00 65.69 158 LYS A CA 1
ATOM 1247 C C . LYS A 1 158 ? 22.753 21.600 -1.365 1.00 65.69 158 LYS A C 1
ATOM 1249 O O . LYS A 1 158 ? 23.856 21.917 -1.802 1.00 65.69 158 LYS A O 1
ATOM 1254 N N . GLN A 1 159 ? 21.685 21.443 -2.144 1.00 63.44 159 GLN A N 1
ATOM 1255 C CA . GLN A 1 159 ? 21.731 21.551 -3.600 1.00 63.44 159 GLN A CA 1
ATOM 1256 C C . GLN A 1 159 ? 21.827 23.004 -4.095 1.00 63.44 159 GLN A C 1
ATOM 1258 O O . GLN A 1 159 ? 22.495 23.261 -5.094 1.00 63.44 159 GLN A O 1
ATOM 1263 N N . THR A 1 160 ? 21.229 23.970 -3.388 1.00 61.59 160 THR A N 1
ATOM 1264 C CA . THR A 1 160 ? 21.254 25.393 -3.781 1.00 61.59 160 THR A CA 1
ATOM 1265 C C . THR A 1 160 ? 22.552 26.127 -3.424 1.00 61.59 160 THR A C 1
ATOM 1267 O O . THR A 1 160 ? 22.703 27.285 -3.808 1.00 61.59 160 THR A O 1
ATOM 1270 N N . LYS A 1 161 ? 23.491 25.496 -2.694 1.00 58.09 161 LYS A N 1
ATOM 1271 C CA . LYS A 1 161 ? 24.708 26.128 -2.126 1.00 58.09 161 LYS A CA 1
ATOM 1272 C C . LYS A 1 161 ? 24.435 27.434 -1.354 1.00 58.09 161 LYS A C 1
ATOM 1274 O O . LYS A 1 161 ? 25.360 28.205 -1.114 1.00 58.09 161 LYS A O 1
ATOM 1279 N N . ASN A 1 162 ? 23.189 27.692 -0.954 1.00 53.09 162 ASN A N 1
ATOM 1280 C CA . ASN A 1 162 ? 22.802 28.902 -0.245 1.00 53.09 162 ASN A CA 1
ATOM 1281 C C . ASN A 1 162 ? 22.307 28.531 1.164 1.00 53.09 162 ASN A C 1
ATOM 1283 O O . ASN A 1 162 ? 21.207 27.987 1.300 1.00 53.09 162 ASN A O 1
ATOM 1287 N N . PRO A 1 163 ? 23.084 28.831 2.221 1.00 53.16 163 PRO A N 1
ATOM 1288 C CA . PRO A 1 163 ? 22.706 28.513 3.597 1.00 53.16 163 PRO A CA 1
ATOM 1289 C C . PRO A 1 163 ? 21.450 29.267 4.073 1.00 53.16 163 PRO A C 1
ATOM 1291 O O . PRO A 1 163 ? 20.822 28.832 5.036 1.00 53.16 163 PRO A O 1
ATOM 1294 N N . ASN A 1 164 ? 21.039 30.331 3.369 1.00 48.62 164 ASN A N 1
ATOM 1295 C CA . ASN A 1 164 ? 19.863 31.150 3.679 1.00 48.62 164 ASN A CA 1
ATOM 1296 C C . ASN A 1 164 ? 18.627 30.802 2.832 1.00 48.62 164 ASN A C 1
ATOM 1298 O O . ASN A 1 164 ? 17.650 31.548 2.846 1.00 48.62 164 ASN A O 1
ATOM 1302 N N . ALA A 1 165 ? 18.633 29.694 2.080 1.00 50.44 165 ALA A N 1
ATOM 1303 C CA . ALA A 1 165 ? 17.444 29.270 1.348 1.00 50.44 165 ALA A CA 1
ATOM 1304 C C . ALA A 1 165 ? 16.315 28.886 2.330 1.00 50.44 165 ALA A C 1
ATOM 1306 O O . ALA A 1 165 ? 16.339 27.837 2.992 1.00 50.44 165 ALA A O 1
ATOM 1307 N N . THR A 1 166 ? 15.318 29.765 2.431 1.00 52.00 166 THR A N 1
ATOM 1308 C CA . THR A 1 166 ? 14.075 29.530 3.166 1.00 52.00 166 THR A CA 1
ATOM 1309 C C . THR A 1 166 ? 13.221 28.543 2.383 1.00 52.00 166 THR A C 1
ATOM 1311 O O . THR A 1 166 ? 12.709 28.856 1.313 1.00 52.00 166 THR A O 1
ATOM 1314 N N . VAL A 1 167 ? 13.056 27.337 2.922 1.00 49.03 167 VAL A N 1
ATOM 1315 C CA . VAL A 1 167 ? 12.049 26.388 2.443 1.00 49.03 167 VAL A CA 1
ATOM 1316 C C . VAL A 1 167 ? 10.762 26.740 3.177 1.00 49.03 167 VAL A C 1
ATOM 1318 O O . VAL A 1 167 ? 10.647 26.483 4.375 1.00 49.03 167 VAL A O 1
ATOM 1321 N N . LEU A 1 168 ? 9.836 27.411 2.489 1.00 42.59 168 LEU A N 1
ATOM 1322 C CA . LEU A 1 168 ? 8.521 27.745 3.035 1.00 42.59 168 LEU A CA 1
ATOM 1323 C C . LEU A 1 168 ? 7.731 26.445 3.230 1.00 42.59 168 LEU A C 1
ATOM 1325 O O . LEU A 1 168 ? 7.192 25.879 2.282 1.00 42.59 168 LEU A O 1
ATOM 1329 N N . GLY A 1 169 ? 7.704 25.944 4.463 1.00 40.69 169 GLY A N 1
ATOM 1330 C CA . GLY A 1 169 ? 6.792 24.877 4.856 1.00 40.69 169 GLY A CA 1
ATOM 1331 C C . GLY A 1 169 ? 5.372 25.428 4.939 1.00 40.69 169 GLY A C 1
ATOM 1332 O O . GLY A 1 169 ? 5.131 26.409 5.642 1.00 40.69 169 GLY A O 1
ATOM 1333 N N . VAL A 1 170 ? 4.429 24.803 4.236 1.00 35.34 170 VAL A N 1
ATOM 1334 C CA . VAL A 1 170 ? 3.004 25.122 4.372 1.00 35.34 170 VAL A CA 1
ATOM 1335 C C . VAL A 1 170 ? 2.507 24.463 5.659 1.00 35.34 170 VAL A C 1
ATOM 1337 O O . VAL A 1 170 ? 2.267 23.260 5.706 1.00 35.34 170 VAL A O 1
ATOM 1340 N N . GLY A 1 171 ? 2.432 25.242 6.736 1.00 35.25 171 GLY A N 1
ATOM 1341 C CA . GLY A 1 171 ? 1.686 24.869 7.936 1.00 35.25 171 GLY A CA 1
ATOM 1342 C C . GLY A 1 171 ? 0.179 25.112 7.748 1.00 35.25 171 GLY A C 1
ATOM 1343 O O . GLY A 1 171 ? -0.216 25.826 6.829 1.00 35.25 171 GLY A O 1
ATOM 1344 N N . PRO A 1 172 ? -0.682 24.584 8.637 1.00 33.62 172 PRO A N 1
ATOM 1345 C CA . PRO A 1 172 ? -2.146 24.694 8.538 1.00 33.62 172 PRO A CA 1
ATOM 1346 C C . PRO A 1 172 ? -2.700 26.121 8.717 1.00 33.62 172 PRO A C 1
ATOM 1348 O O . PRO A 1 172 ? -3.907 26.333 8.662 1.00 33.62 172 PRO A O 1
ATOM 1351 N N . LYS A 1 173 ? -1.838 27.116 8.933 1.00 37.62 173 LYS A N 1
ATOM 1352 C CA . LYS A 1 173 ? -2.199 28.532 8.881 1.00 37.62 173 LYS A CA 1
ATOM 1353 C C . LYS A 1 173 ? -1.597 29.081 7.595 1.00 37.62 173 LYS A C 1
ATOM 1355 O O . LYS A 1 173 ? -0.379 29.058 7.456 1.00 37.62 173 LYS A O 1
ATOM 1360 N N . GLY A 1 174 ? -2.466 29.465 6.660 1.00 33.47 174 GLY A N 1
ATOM 1361 C CA . GLY A 1 174 ? -2.134 29.817 5.280 1.00 33.47 174 GLY A CA 1
ATOM 1362 C C . GLY A 1 174 ? -1.016 30.849 5.099 1.00 33.47 174 GLY A C 1
ATOM 1363 O O . GLY A 1 174 ? -0.514 31.455 6.044 1.00 33.47 174 GLY A O 1
ATOM 1364 N N . ILE A 1 175 ? -0.628 31.019 3.835 1.00 36.84 175 ILE A N 1
ATOM 1365 C CA . ILE A 1 175 ? 0.447 31.901 3.365 1.00 36.84 175 ILE A CA 1
ATOM 1366 C C . ILE A 1 175 ? 0.290 33.301 3.977 1.00 36.84 175 ILE A C 1
ATOM 1368 O O . ILE A 1 175 ? -0.677 33.997 3.680 1.00 36.84 175 ILE A O 1
ATOM 1372 N N . ARG A 1 176 ? 1.262 33.735 4.789 1.00 37.81 176 ARG A N 1
ATOM 1373 C CA . ARG A 1 176 ? 1.491 35.165 5.030 1.00 37.81 176 ARG A CA 1
ATOM 1374 C C . ARG A 1 176 ? 2.375 35.693 3.912 1.00 37.81 176 ARG A C 1
ATOM 1376 O O . ARG A 1 176 ? 3.484 35.197 3.714 1.00 37.81 176 ARG A O 1
ATOM 1383 N N . THR A 1 177 ? 1.880 36.679 3.177 1.00 38.12 177 THR A N 1
ATOM 1384 C CA . THR A 1 177 ? 2.703 37.486 2.275 1.00 38.12 177 THR A CA 1
ATOM 1385 C C . THR A 1 177 ? 3.588 38.443 3.087 1.00 38.12 177 THR A C 1
ATOM 1387 O O . THR A 1 177 ? 3.180 38.842 4.177 1.00 38.12 177 THR A O 1
ATOM 1390 N N . PRO A 1 178 ? 4.780 38.831 2.591 1.00 41.72 178 PRO A N 1
ATOM 1391 C CA . PRO A 1 178 ? 5.760 39.616 3.356 1.00 41.72 178 PRO A CA 1
ATOM 1392 C C . PRO A 1 178 ? 5.330 41.042 3.741 1.00 41.72 178 PRO A C 1
ATOM 1394 O O . PRO A 1 178 ? 6.059 41.695 4.479 1.00 41.72 178 PRO A O 1
ATOM 1397 N N . ASP A 1 179 ? 4.171 41.513 3.274 1.00 42.84 179 ASP A N 1
ATOM 1398 C CA . ASP A 1 179 ? 3.759 42.920 3.364 1.00 42.84 179 ASP A CA 1
ATOM 1399 C C . ASP A 1 179 ? 2.587 43.192 4.327 1.00 42.84 179 ASP A C 1
ATOM 1401 O O . ASP A 1 179 ? 1.945 44.236 4.230 1.00 42.84 179 ASP A O 1
ATOM 1405 N N . GLU A 1 180 ? 2.274 42.299 5.273 1.00 40.00 180 GLU A N 1
ATOM 1406 C CA . GLU A 1 180 ? 1.329 42.646 6.347 1.00 40.00 180 GLU A CA 1
ATOM 1407 C C . GLU A 1 180 ? 2.061 43.326 7.519 1.00 40.00 180 GLU A C 1
ATOM 1409 O O . GLU A 1 180 ? 2.806 42.653 8.237 1.00 40.00 180 GLU A O 1
ATOM 1414 N N . PRO A 1 181 ? 1.865 44.640 7.759 1.00 40.84 181 PRO A N 1
ATOM 1415 C CA . PRO A 1 181 ? 2.419 45.294 8.937 1.00 40.84 181 PRO A CA 1
ATOM 1416 C C . PRO A 1 181 ? 1.743 44.774 10.211 1.00 40.84 181 PRO A C 1
ATOM 1418 O O . PRO A 1 181 ? 0.524 44.580 10.257 1.00 40.84 181 PRO A O 1
ATOM 1421 N N . GLU A 1 182 ? 2.552 44.574 11.255 1.00 41.44 182 GLU A N 1
ATOM 1422 C CA . GLU A 1 182 ? 2.103 44.166 12.586 1.00 41.44 182 GLU A CA 1
ATOM 1423 C C . GLU A 1 182 ? 1.016 45.122 13.099 1.00 41.44 182 GLU A C 1
ATOM 1425 O O . GLU A 1 182 ? 1.248 46.318 13.286 1.00 41.44 182 GLU A O 1
ATOM 1430 N N . ARG A 1 183 ? -0.194 44.600 13.326 1.00 40.69 183 ARG A N 1
ATOM 1431 C CA . ARG A 1 183 ? -1.193 45.297 14.139 1.00 40.69 183 ARG A CA 1
AT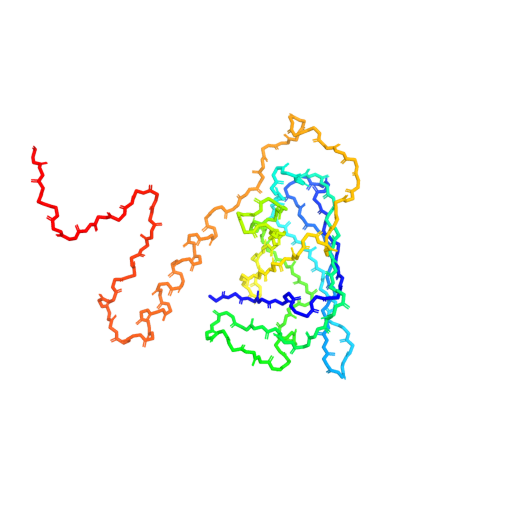OM 1432 C C . ARG A 1 183 ? -0.906 44.981 15.606 1.00 40.69 183 ARG A C 1
ATOM 1434 O O . ARG A 1 183 ? -1.026 43.821 15.99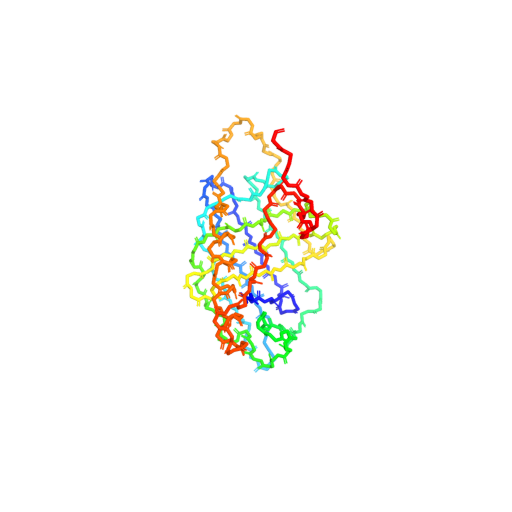8 1.00 40.69 183 ARG A O 1
ATOM 1441 N N . ASN A 1 184 ? -0.521 46.014 16.359 1.00 41.50 184 ASN A N 1
ATOM 1442 C CA . ASN A 1 184 ? -0.607 46.045 17.824 1.00 41.50 184 ASN A CA 1
ATOM 1443 C C . ASN A 1 184 ? -2.056 45.874 18.291 1.00 41.50 184 ASN A C 1
ATOM 1445 O O . ASN A 1 184 ? -2.953 46.437 17.617 1.00 41.50 184 ASN A O 1
#

Solvent-accessible surface area (backbone atoms only — not comparable to full-atom values): 10243 Å² total; per-residue (Å²): 100,34,41,34,49,48,44,12,28,41,38,31,42,40,36,19,65,50,86,45,27,33,37,38,40,37,34,26,43,42,82,99,51,76,61,51,61,26,40,39,49,25,45,15,31,46,36,85,93,55,37,56,23,30,42,40,39,45,40,100,74,51,34,58,62,23,30,43,45,60,92,67,44,71,39,81,68,54,65,75,71,55,60,49,68,39,41,40,33,36,50,57,33,41,69,81,38,95,87,66,26,26,36,45,29,30,34,28,78,84,66,39,35,35,43,30,74,36,52,61,94,33,49,50,77,44,78,74,90,64,68,67,89,79,51,74,85,81,36,73,53,76,65,54,59,54,51,50,53,51,52,46,45,53,52,53,32,66,72,66,77,35,95,80,64,79,71,85,74,88,56,101,66,70,90,78,67,97,81,71,77,86,80,129

Radius of gyration: 18.7 Å; Cα contacts (8 Å, |Δi|>4): 395; chains: 1; bounding box: 43×59×38 Å

Sequence (184 aa):
MAFRPAPNLIEGVLDNSVPGRVSGWIDFYREGKDPRHCVLNLDGDFHDDIRGRILHIWNEHPSDAGVDGSLGRIEAGFIDHMNARQKGKVGDITLKHAQGYAYVEWYSERNGRVVMEIPPSQCEVLGPEVDLATLPPRTSHPDIFQSYLRELAVALRKQTKNPNATVLGVGPKGIRTPDEPERN

pLDDT: mean 83.57, std 19.21, range [33.47, 98.81]

Foldseek 3Di:
DAWEQQLQWAKWKWAQLDAQWIWIWTWGDAPPDHTQIATEIAGFFEDPQQTNWMKIFHDPRRDQQIADPPVRDRDHCSCVQPDNYFYYHFAYADCPPPVRFTWGWTQGPRRGIYIYTGHPVGMDIDDDDDDPVPDDPTGHDPVSVVVVLVVVVVVVCVVVVHVPDDDDDQDPPHDDDPPDDDDD

Mean predicted aligned error: 9.5 Å

Nearest PDB structures (foldseek):
  3ic8-assembly2_A  TM=6.507E-01  e=1.740E+00  Pseudomonas syringae pv. tomato
  3ic8-assembly2_B  TM=6.315E-01  e=1.843E+00  Pseudomonas syringae pv. tomato
  1l1o-assembly1_E  TM=2.295E-01  e=6.200E-01  Homo sapiens
  7dro-assembly2_C  TM=2.664E-01  e=2.600E+00  Plesiocystis pacifica SIR-1

Secondary structure (DSSP, 8-state):
-EEE-GGGEEEEEEE--STTEEEEEEEE--TTS--EEEEEEEES---TTTTTSEEEEE-SS--S--EETTTTEE-TTGGGGS-SEEEEEEEEEES--TTSSEEEEEEETTTEEEEEEE-GGGEEEES----GGGSPPP---HHHHHHHHHHHHHHHHHHHT-TT-------SSPPPPTT-----